Protein AF-0000000082904777 (afdb_homodimer)

Radius of gyration: 18.11 Å; Cα contacts (8 Å, |Δi|>4): 272; chains: 2; bounding box: 41×63×42 Å

Nearest PDB structures (foldseek):
  6r0m-assembly2_C  TM=8.820E-01  e=1.315E-05  Arabidopsis thaliana
  5y26-assembly1_A  TM=8.897E-01  e=3.079E-05  Schizosaccharomyces pombe 972h-
  6y37-assembly1_B  TM=8.589E-01  e=2.415E-05  Aspergillus nidulans FGSC A4
  7cvo-assembly1_G-2  TM=9.279E-01  e=5.320E-05  Arabidopsis thaliana
  6r0l-assembly1_A  TM=9.122E-01  e=6.783E-05  Oryza sativa

Foldseek 3Di:
DPPPLPLVCLVVVFDDLVVLVVVVCVVVPPPDDDDPVRSRVSRSVVSSVVSQLVVQQVVVCVVVPHPDGDPVSSLVSCVVVPPPVVSVVSVVVVVVVVVVVVVVVVVVVVD/DPPPLPLVCLVVVFDDLVVLVVVVCVVVPDPDDDDPVRSRVSRSVVSSVVSQLVVQQVVVCVVVPHPDGDPVSSLVSCVVVPPPVVSVVSVVVVVVVVVVVVVVVVVVVVD

InterPro domains:
  IPR003958 Transcription factor CBF/NF-Y/archaeal histone domain [PF00808] (14-78)
  IPR009072 Histone-fold [G3DSA:1.10.20.10] (6-111)
  IPR009072 Histone-fold [SSF47113] (11-107)
  IPR051377 DNA Polymerase Epsilon Subunit [PTHR46172] (9-109)

Structure (mmCIF, N/CA/C/O backbone):
data_AF-0000000082904777-model_v1
#
loop_
_entity.id
_entity.type
_entity.pdbx_description
1 polymer 'DNA polymerase epsilon subunit 3'
#
loop_
_atom_site.group_PDB
_atom_site.id
_atom_site.type_symbol
_atom_site.label_atom_id
_atom_site.label_alt_id
_atom_site.label_comp_id
_atom_site.label_asym_id
_atom_site.label_entity_id
_atom_site.label_seq_id
_atom_site.pdbx_PDB_ins_code
_atom_site.Cartn_x
_atom_site.Cartn_y
_atom_site.Cartn_z
_atom_site.occupancy
_atom_site.B_iso_or_equiv
_atom_site.auth_seq_id
_atom_site.auth_comp_id
_atom_site.auth_asym_id
_atom_site.auth_atom_id
_atom_site.pdbx_PDB_model_num
ATOM 1 N N . MET A 1 1 ? 21.094 -2.398 14.453 1 23.48 1 MET A N 1
ATOM 2 C CA . MET A 1 1 ? 20.016 -1.421 14.391 1 23.48 1 MET A CA 1
ATOM 3 C C . MET A 1 1 ? 18.672 -2.105 14.133 1 23.48 1 MET A C 1
ATOM 5 O O . MET A 1 1 ? 18.484 -2.732 13.086 1 23.48 1 MET A O 1
ATOM 9 N N . SER A 1 2 ? 18.078 -2.637 15.078 1 29.39 2 SER A N 1
ATOM 10 C CA . SER A 1 2 ? 17.062 -3.666 15.32 1 29.39 2 SER A CA 1
ATOM 11 C C . SER A 1 2 ? 15.727 -3.293 14.695 1 29.39 2 SER A C 1
ATOM 13 O O . SER A 1 2 ? 15.211 -2.199 14.93 1 29.39 2 SER A O 1
ATOM 15 N N . LEU A 1 3 ? 15.562 -3.346 13.492 1 35.22 3 LEU A N 1
ATOM 16 C CA . LEU A 1 3 ? 14.352 -2.924 12.789 1 35.22 3 LEU A CA 1
ATOM 17 C C . LEU A 1 3 ? 13.102 -3.33 13.57 1 35.22 3 LEU A C 1
ATOM 19 O O . LEU A 1 3 ? 12.797 -4.52 13.672 1 35.22 3 LEU A O 1
ATOM 23 N N . PRO A 1 4 ? 12.906 -2.756 14.719 1 34.12 4 PRO A N 1
ATOM 24 C CA . PRO A 1 4 ? 11.836 -3.111 15.648 1 34.12 4 PRO A CA 1
ATOM 25 C C . PRO A 1 4 ? 10.469 -3.197 14.969 1 34.12 4 PRO A C 1
ATOM 27 O O . PRO A 1 4 ? 9.438 -3.143 15.633 1 34.12 4 PRO A O 1
ATOM 30 N N . CYS A 1 5 ? 10.398 -2.705 13.805 1 38.16 5 CYS A N 1
ATOM 31 C CA . CYS A 1 5 ? 9.023 -2.688 13.312 1 38.16 5 CYS A CA 1
ATOM 32 C C . CYS A 1 5 ? 8.375 -4.059 13.461 1 38.16 5 CYS A C 1
ATOM 34 O O . CYS A 1 5 ? 8.82 -5.031 12.852 1 38.16 5 CYS A O 1
ATOM 36 N N . ASN A 1 6 ? 8.156 -4.438 14.672 1 34.75 6 ASN A N 1
ATOM 37 C CA . ASN A 1 6 ? 7.367 -5.621 14.984 1 34.75 6 ASN A CA 1
ATOM 38 C C . ASN A 1 6 ? 6.297 -5.879 13.922 1 34.75 6 ASN A C 1
ATOM 40 O O . ASN A 1 6 ? 5.289 -5.172 13.867 1 34.75 6 ASN A O 1
ATOM 44 N N . ILE A 1 7 ? 6.508 -6.062 12.781 1 40.38 7 ILE A N 1
ATOM 45 C CA . ILE A 1 7 ? 5.789 -6.566 11.609 1 40.38 7 ILE A CA 1
ATOM 46 C C . ILE A 1 7 ? 4.578 -7.379 12.062 1 40.38 7 ILE A C 1
ATOM 48 O O . ILE A 1 7 ? 3.766 -7.805 11.242 1 40.38 7 ILE A O 1
ATOM 52 N N . THR A 1 8 ? 4.73 -8.008 13.258 1 41.12 8 THR A N 1
ATOM 53 C CA . THR A 1 8 ? 3.652 -8.859 13.75 1 41.12 8 THR A CA 1
ATOM 54 C C . THR A 1 8 ? 2.305 -8.148 13.625 1 41.12 8 THR A C 1
ATOM 56 O O . THR A 1 8 ? 1.276 -8.797 13.414 1 41.12 8 THR A O 1
ATOM 59 N N . ASN A 1 9 ? 2.248 -6.824 13.914 1 46.16 9 ASN A N 1
ATOM 60 C CA . ASN A 1 9 ? 0.9 -6.293 14.086 1 46.16 9 ASN A CA 1
ATOM 61 C C . ASN A 1 9 ? 0.268 -5.934 12.742 1 46.16 9 ASN A C 1
ATOM 63 O O . ASN A 1 9 ? -0.588 -5.051 12.672 1 46.16 9 ASN A O 1
ATOM 67 N N . ALA A 1 10 ? 0.922 -6.16 11.68 1 50.62 10 ALA A N 1
ATOM 68 C CA . ALA A 1 10 ? 0.266 -5.977 10.383 1 50.62 10 ALA A CA 1
ATOM 69 C C . ALA A 1 10 ? -1.088 -6.68 10.352 1 50.62 10 ALA A C 1
ATOM 71 O O . ALA A 1 10 ? -1.916 -6.406 9.484 1 50.62 10 ALA A O 1
ATOM 72 N N . GLU A 1 11 ? -1.134 -7.738 11.219 1 53.88 11 GLU A N 1
ATOM 73 C CA . GLU A 1 11 ? -2.447 -8.375 11.266 1 53.88 11 GLU A CA 1
ATOM 74 C C . GLU A 1 11 ? -3.545 -7.355 11.555 1 53.88 11 GLU A C 1
ATOM 76 O O . GLU A 1 11 ? -4.68 -7.512 11.102 1 53.88 11 GLU A O 1
ATOM 81 N N . ASP A 1 12 ? -3.062 -6.344 12.289 1 58.28 12 ASP A N 1
ATOM 82 C CA . ASP A 1 12 ? -4.098 -5.41 12.727 1 58.28 12 ASP A CA 1
ATOM 83 C C . ASP A 1 12 ? -4.246 -4.258 11.734 1 58.28 12 ASP A C 1
ATOM 85 O O . ASP A 1 12 ? -5.16 -3.439 11.867 1 58.28 12 ASP A O 1
ATOM 89 N N . VAL A 1 13 ? -3.391 -4.461 10.742 1 63.31 13 VAL A N 1
ATOM 90 C CA . VAL A 1 13 ? -3.523 -3.328 9.828 1 63.31 13 VAL A CA 1
ATOM 91 C C . VAL A 1 13 ? -4.008 -3.814 8.469 1 63.31 13 VAL A C 1
ATOM 93 O O . VAL A 1 13 ? -3.244 -4.422 7.711 1 63.31 13 VAL A O 1
ATOM 96 N N . LYS A 1 14 ? -5.227 -3.842 8.461 1 70.81 14 LYS A N 1
ATOM 97 C CA . LYS A 1 14 ? -5.852 -4.273 7.211 1 70.81 14 LYS A CA 1
ATOM 98 C C . LYS A 1 14 ? -6.438 -3.09 6.449 1 70.81 14 LYS A C 1
ATOM 100 O O . LYS A 1 14 ? -7.074 -2.217 7.047 1 70.81 14 LYS A O 1
ATOM 105 N N . LEU A 1 15 ? -5.965 -3.072 5.168 1 80.69 15 LEU A N 1
ATOM 106 C CA . LEU A 1 15 ? -6.602 -2.09 4.297 1 80.69 15 LEU A CA 1
ATOM 107 C C . LEU A 1 15 ? -7.953 -2.598 3.801 1 80.69 15 LEU A C 1
ATOM 109 O O . LEU A 1 15 ? -8.125 -3.799 3.586 1 80.69 15 LEU A O 1
ATOM 113 N N . PRO A 1 16 ? -8.906 -1.563 3.77 1 83.88 16 PRO A N 1
ATOM 114 C CA . PRO A 1 16 ? -10.172 -1.994 3.16 1 83.88 16 PRO A CA 1
ATOM 115 C C . PRO A 1 16 ? -9.969 -2.664 1.802 1 83.88 16 PRO A C 1
ATOM 117 O O . PRO A 1 16 ? -9.094 -2.258 1.032 1 83.88 16 PRO A O 1
ATOM 120 N N . MET A 1 17 ? -10.719 -3.652 1.518 1 88.44 17 MET A N 1
ATOM 121 C CA . MET A 1 17 ? -10.516 -4.488 0.337 1 88.44 17 MET A CA 1
ATOM 122 C C . MET A 1 17 ? -11 -3.773 -0.922 1 88.44 17 MET A C 1
ATOM 124 O O . MET A 1 17 ? -10.469 -4 -2.01 1 88.44 17 MET A O 1
ATOM 128 N N . ALA A 1 18 ? -12.086 -2.971 -0.744 1 87.44 18 ALA A N 1
ATOM 129 C CA . ALA A 1 18 ? -12.672 -2.309 -1.906 1 87.44 18 ALA A CA 1
ATOM 130 C C . ALA A 1 18 ? -11.633 -1.451 -2.629 1 87.44 18 ALA A C 1
ATOM 132 O O . ALA A 1 18 ? -11.445 -1.583 -3.84 1 87.44 18 ALA A O 1
ATOM 133 N N . PRO A 1 19 ? -10.898 -0.572 -1.967 1 87 19 PRO A N 1
ATOM 134 C CA . PRO A 1 19 ? -9.867 0.218 -2.639 1 87 19 PRO A CA 1
ATOM 135 C C . PRO A 1 19 ? -8.719 -0.641 -3.168 1 87 19 PRO A C 1
ATOM 137 O O . PRO A 1 19 ? -8.172 -0.351 -4.234 1 87 19 PRO A O 1
ATOM 140 N N . VAL A 1 20 ? -8.422 -1.642 -2.451 1 89.31 20 VAL A N 1
ATOM 141 C CA . VAL A 1 20 ? -7.379 -2.566 -2.877 1 89.31 20 VAL A CA 1
ATOM 142 C C . VAL A 1 20 ? -7.773 -3.225 -4.195 1 89.31 20 VAL A C 1
ATOM 144 O O . VAL A 1 20 ? -6.969 -3.305 -5.125 1 89.31 20 VAL A O 1
ATOM 147 N N . LEU A 1 21 ? -9.008 -3.656 -4.266 1 88.62 21 LEU A N 1
ATOM 148 C CA . LEU A 1 21 ? -9.523 -4.305 -5.469 1 88.62 21 LEU A CA 1
ATOM 149 C C . LEU A 1 21 ? -9.508 -3.344 -6.652 1 88.62 21 LEU A C 1
ATOM 151 O O . LEU A 1 21 ? -9.188 -3.742 -7.777 1 88.62 21 LEU A O 1
ATOM 155 N N . LYS A 1 22 ? -9.875 -2.148 -6.41 1 88.19 22 LYS A N 1
ATOM 156 C CA . LYS A 1 22 ? -9.859 -1.138 -7.461 1 88.19 22 LYS A CA 1
ATOM 157 C C . LYS A 1 22 ? -8.453 -0.965 -8.031 1 88.19 22 LYS A C 1
ATOM 159 O O . LYS A 1 22 ? -8.281 -0.872 -9.25 1 88.19 22 LYS A O 1
ATOM 164 N N . ILE A 1 23 ? -7.535 -0.938 -7.203 1 87.81 23 ILE A N 1
ATOM 165 C CA . ILE A 1 23 ? -6.145 -0.781 -7.621 1 87.81 23 ILE A CA 1
ATOM 166 C C . ILE A 1 23 ? -5.703 -2.01 -8.414 1 87.81 23 ILE A C 1
ATOM 168 O O . ILE A 1 23 ? -5.035 -1.886 -9.445 1 87.81 23 ILE A O 1
ATOM 172 N N . ILE A 1 24 ? -6.039 -3.162 -7.93 1 89.56 24 ILE A N 1
ATOM 173 C CA . ILE A 1 24 ? -5.676 -4.414 -8.586 1 89.56 24 ILE A CA 1
ATOM 174 C C . ILE A 1 24 ? -6.258 -4.449 -9.992 1 89.56 24 ILE A C 1
ATOM 176 O O . ILE A 1 24 ? -5.559 -4.777 -10.953 1 89.56 24 ILE A O 1
ATOM 180 N N . LYS A 1 25 ? -7.508 -4.133 -10.078 1 88.94 25 LYS A N 1
ATOM 181 C CA . LYS A 1 25 ? -8.18 -4.164 -11.367 1 88.94 25 LYS A CA 1
ATOM 182 C C . LYS A 1 25 ? -7.574 -3.15 -12.336 1 88.94 25 LYS A C 1
ATOM 184 O O . LYS A 1 25 ? -7.469 -3.412 -13.531 1 88.94 25 LYS A O 1
ATOM 189 N N . LYS A 1 26 ? -7.246 -2.086 -11.781 1 87.12 26 LYS A N 1
ATOM 190 C CA . LYS A 1 26 ? -6.609 -1.062 -12.602 1 87.12 26 LYS A CA 1
ATOM 191 C C . LYS A 1 26 ? -5.242 -1.523 -13.094 1 87.12 26 LYS A C 1
ATOM 193 O O . LYS A 1 26 ? -4.863 -1.262 -14.234 1 87.12 26 LYS A O 1
ATOM 198 N N . ALA A 1 27 ? -4.496 -2.148 -12.266 1 85.06 27 ALA A N 1
ATOM 199 C CA . ALA A 1 27 ? -3.148 -2.605 -12.586 1 85.06 27 ALA A CA 1
ATOM 200 C C . ALA A 1 27 ? -3.186 -3.824 -13.508 1 85.06 27 ALA A C 1
ATOM 202 O O . ALA A 1 27 ? -2.387 -3.93 -14.438 1 85.06 27 ALA A O 1
ATOM 203 N N . ALA A 1 28 ? -3.934 -4.766 -13.211 1 86 28 ALA A N 1
ATOM 204 C CA . ALA A 1 28 ? -3.955 -6.043 -13.922 1 86 28 ALA A CA 1
ATOM 205 C C . ALA A 1 28 ? -4.879 -5.98 -15.133 1 86 28 ALA A C 1
ATOM 207 O O . ALA A 1 28 ? -4.699 -6.73 -16.094 1 86 28 ALA A O 1
ATOM 208 N N . GLY A 1 29 ? -5.73 -5.094 -15.078 1 80.75 29 GLY A N 1
ATOM 209 C CA . GLY A 1 29 ? -6.762 -5.086 -16.109 1 80.75 29 GLY A CA 1
ATOM 210 C C . GLY A 1 29 ? -7.953 -5.961 -15.766 1 80.75 29 GLY A C 1
ATOM 211 O O . GLY A 1 29 ? -7.922 -6.707 -14.781 1 80.75 29 GLY A O 1
ATOM 212 N N . GLU A 1 30 ? -8.992 -5.918 -16.625 1 76.94 30 GLU A N 1
ATOM 213 C CA . GLU A 1 30 ? -10.266 -6.578 -16.344 1 76.94 30 GLU A CA 1
ATOM 214 C C . GLU A 1 30 ? -10.266 -8.016 -16.875 1 76.94 30 GLU A C 1
ATOM 216 O O . GLU A 1 30 ? -11.148 -8.805 -16.531 1 76.94 30 GLU A O 1
ATOM 221 N N . SER A 1 31 ? -9.242 -8.359 -17.422 1 81.88 31 SER A N 1
ATOM 222 C CA . SER A 1 31 ? -9.258 -9.648 -18.094 1 81.88 31 SER A CA 1
ATOM 223 C C . SER A 1 31 ? -8.688 -10.742 -17.203 1 81.88 31 SER A C 1
ATOM 225 O O . SER A 1 31 ? -8.773 -11.93 -17.531 1 81.88 31 SER A O 1
ATOM 227 N N . HIS A 1 32 ? -8.172 -10.367 -16.062 1 84.75 32 HIS A N 1
ATOM 228 C CA . HIS A 1 32 ? -7.516 -11.367 -15.227 1 84.75 32 HIS A CA 1
ATOM 229 C C . HIS A 1 32 ? -8.391 -11.758 -14.047 1 84.75 32 HIS A C 1
ATOM 231 O O . HIS A 1 32 ? -9.219 -10.961 -13.586 1 84.75 32 HIS A O 1
ATOM 237 N N . THR A 1 33 ? -8.234 -13.055 -13.773 1 89.12 33 THR A N 1
ATOM 238 C CA . THR A 1 33 ? -8.906 -13.555 -12.578 1 89.12 33 THR A CA 1
ATOM 239 C C . THR A 1 33 ? -7.949 -13.594 -11.391 1 89.12 33 THR A C 1
ATOM 241 O O . THR A 1 33 ? -6.777 -13.93 -11.547 1 89.12 33 THR A O 1
ATOM 244 N N . PHE A 1 34 ? -8.469 -13.18 -10.25 1 90.75 34 PHE A N 1
ATOM 245 C CA . PHE A 1 34 ? -7.668 -13.156 -9.031 1 90.75 34 PHE A CA 1
ATOM 246 C C . PHE A 1 34 ? -8.312 -14.008 -7.941 1 90.75 34 PHE A C 1
ATOM 248 O O . PHE A 1 34 ? -9.523 -13.953 -7.734 1 90.75 34 PHE A O 1
ATOM 255 N N . SER A 1 35 ? -7.469 -14.727 -7.352 1 90.62 35 SER A N 1
ATOM 256 C CA . SER A 1 35 ? -7.98 -15.484 -6.211 1 90.62 35 SER A CA 1
ATOM 257 C C . SER A 1 35 ? -8.266 -14.578 -5.023 1 90.62 35 SER A C 1
ATOM 259 O O . SER A 1 35 ? -7.715 -13.477 -4.934 1 90.62 35 SER A O 1
ATOM 261 N N . ASN A 1 36 ? -9.164 -14.992 -4.152 1 89.12 36 ASN A N 1
ATOM 262 C CA . ASN A 1 36 ? -9.445 -14.234 -2.932 1 89.12 36 ASN A CA 1
ATOM 263 C C . ASN A 1 36 ? -8.195 -14.07 -2.074 1 89.12 36 ASN A C 1
ATOM 265 O O . ASN A 1 36 ? -7.988 -13.008 -1.479 1 89.12 36 ASN A O 1
ATOM 269 N N . GLU A 1 37 ? -7.387 -15.008 -2.07 1 89.88 37 GLU A N 1
ATOM 270 C CA . GLU A 1 37 ? -6.16 -14.961 -1.279 1 89.88 37 GLU A CA 1
ATOM 271 C C . GLU A 1 37 ? -5.172 -13.953 -1.847 1 89.88 37 GLU A C 1
ATOM 273 O O . GLU A 1 37 ? -4.418 -13.328 -1.099 1 89.88 37 GLU A O 1
ATOM 278 N N . PHE A 1 38 ? -5.203 -13.805 -3.121 1 92.31 38 PHE A N 1
ATOM 279 C CA . PHE A 1 38 ? -4.344 -12.82 -3.762 1 92.31 38 PHE A CA 1
ATOM 280 C C . PHE A 1 38 ? -4.695 -11.414 -3.295 1 92.31 38 PHE A C 1
ATOM 282 O O . PHE A 1 38 ? -3.811 -10.617 -2.975 1 92.31 38 PHE A O 1
ATOM 289 N N . LYS A 1 39 ? -5.914 -11.203 -3.232 1 90.62 39 LYS A N 1
ATOM 290 C CA . LYS A 1 39 ? -6.383 -9.891 -2.803 1 90.62 39 LYS A CA 1
ATOM 291 C C . LYS A 1 39 ? -5.934 -9.586 -1.376 1 90.62 39 LYS A C 1
ATOM 293 O O . LYS A 1 39 ? -5.484 -8.477 -1.085 1 90.62 39 LYS A O 1
ATOM 298 N N . VAL A 1 40 ? -6.02 -10.57 -0.591 1 88.44 40 VAL A N 1
ATOM 299 C CA . VAL A 1 40 ? -5.613 -10.438 0.804 1 88.44 40 VAL A CA 1
ATOM 300 C C . VAL A 1 40 ? -4.105 -10.203 0.883 1 88.44 40 VAL A C 1
ATOM 302 O O . VAL A 1 40 ? -3.639 -9.367 1.659 1 88.44 40 VAL A O 1
ATOM 305 N N . ALA A 1 41 ? -3.373 -10.93 0.124 1 89.69 41 ALA A N 1
ATOM 306 C CA . ALA A 1 41 ? -1.92 -10.789 0.092 1 89.69 41 ALA A CA 1
ATOM 307 C C . ALA A 1 41 ? -1.515 -9.375 -0.336 1 89.69 41 ALA A C 1
ATOM 309 O O . ALA A 1 41 ? -0.573 -8.805 0.215 1 89.69 41 ALA A O 1
ATOM 310 N N . CYS A 1 42 ? -2.191 -8.875 -1.32 1 91 42 CYS A N 1
ATOM 311 C CA . CYS A 1 42 ? -1.924 -7.52 -1.786 1 91 42 CYS A CA 1
ATOM 312 C C . CYS A 1 42 ? -2.162 -6.504 -0.674 1 91 42 CYS A C 1
ATOM 314 O O . CYS A 1 42 ? -1.349 -5.602 -0.467 1 91 42 CYS A O 1
ATOM 316 N N . SER A 1 43 ? -3.281 -6.641 -0.006 1 89.06 43 SER A N 1
ATOM 317 C CA . SER A 1 43 ? -3.615 -5.738 1.092 1 89.06 43 SER A CA 1
ATOM 318 C C . SER A 1 43 ? -2.553 -5.781 2.186 1 89.06 43 SER A C 1
ATOM 320 O O . SER A 1 43 ? -2.139 -4.738 2.695 1 89.06 43 SER A O 1
ATOM 322 N N . ARG A 1 44 ? -2.111 -6.902 2.512 1 86.19 44 ARG A N 1
ATOM 323 C CA . ARG A 1 44 ? -1.087 -7.074 3.537 1 86.19 44 ARG A CA 1
ATOM 324 C C . ARG A 1 44 ? 0.254 -6.516 3.072 1 86.19 44 ARG A C 1
ATOM 326 O O . ARG A 1 44 ? 0.982 -5.902 3.855 1 86.19 44 ARG A O 1
ATOM 333 N N . ALA A 1 45 ? 0.577 -6.797 1.846 1 87.81 45 ALA A N 1
ATOM 334 C CA . ALA A 1 45 ? 1.81 -6.262 1.273 1 87.81 45 ALA A CA 1
ATOM 335 C C . ALA A 1 45 ? 1.831 -4.738 1.349 1 87.81 45 ALA A C 1
ATOM 337 O O . ALA A 1 45 ? 2.848 -4.141 1.713 1 87.81 45 ALA A O 1
ATOM 338 N N . ALA A 1 46 ? 0.756 -4.141 0.979 1 88.56 46 ALA A N 1
ATOM 339 C CA . ALA A 1 46 ? 0.647 -2.686 1.046 1 88.56 46 ALA A CA 1
ATOM 340 C C . ALA A 1 46 ? 0.853 -2.186 2.473 1 88.56 46 ALA A C 1
ATOM 342 O O . ALA A 1 46 ? 1.533 -1.183 2.693 1 88.56 46 ALA A O 1
ATOM 343 N N . SER A 1 47 ? 0.277 -2.869 3.398 1 86.94 47 SER A N 1
ATOM 344 C CA . SER A 1 47 ? 0.395 -2.486 4.801 1 86.94 47 SER A CA 1
ATOM 345 C C . SER A 1 47 ? 1.842 -2.57 5.277 1 86.94 47 SER A C 1
ATOM 347 O O . SER A 1 47 ? 2.332 -1.662 5.949 1 86.94 47 SER A O 1
ATOM 349 N N . VAL A 1 48 ? 2.471 -3.596 4.945 1 85.69 48 VAL A N 1
ATOM 350 C CA . VAL A 1 48 ? 3.855 -3.799 5.355 1 85.69 48 VAL A CA 1
ATOM 351 C C . VAL A 1 48 ? 4.746 -2.736 4.715 1 85.69 48 VAL A C 1
ATOM 353 O O . VAL A 1 48 ? 5.633 -2.186 5.371 1 85.69 48 VAL A O 1
ATOM 356 N N . PHE A 1 49 ? 4.504 -2.496 3.479 1 86.12 49 PHE A N 1
ATOM 357 C CA . PHE A 1 49 ? 5.25 -1.47 2.762 1 86.12 49 PHE A CA 1
ATOM 358 C C . PHE A 1 49 ? 5.105 -0.117 3.449 1 86.12 49 PHE A C 1
ATOM 360 O O . PHE A 1 49 ? 6.09 0.604 3.625 1 86.12 49 PHE A O 1
ATOM 367 N N . MET A 1 50 ? 3.926 0.189 3.756 1 89.19 50 MET A N 1
ATOM 368 C CA . MET A 1 50 ? 3.656 1.474 4.398 1 89.19 50 MET A CA 1
ATOM 369 C C . MET A 1 50 ? 4.328 1.552 5.766 1 89.19 50 MET A C 1
ATOM 371 O O . MET A 1 50 ? 4.855 2.6 6.145 1 89.19 50 MET A O 1
ATOM 375 N N . LEU A 1 51 ? 4.238 0.541 6.484 1 86.5 51 LEU A N 1
ATOM 376 C CA . LEU A 1 51 ? 4.883 0.51 7.793 1 86.5 51 LEU A CA 1
ATOM 377 C C . LEU A 1 51 ? 6.379 0.788 7.664 1 86.5 51 LEU A C 1
ATOM 379 O O . LEU A 1 51 ? 6.934 1.585 8.422 1 86.5 51 LEU A O 1
ATOM 383 N N . GLN A 1 52 ? 6.977 0.171 6.727 1 86.06 52 GLN A N 1
ATOM 384 C CA . GLN A 1 52 ? 8.406 0.34 6.52 1 86.06 52 GLN A CA 1
ATOM 385 C C . GLN A 1 52 ? 8.734 1.756 6.055 1 86.06 52 GLN A C 1
ATOM 387 O O . GLN A 1 52 ? 9.688 2.371 6.539 1 86.06 52 GLN A O 1
ATOM 392 N N . THR A 1 53 ? 8 2.199 5.113 1 87.81 53 THR A N 1
ATOM 393 C CA . THR A 1 53 ? 8.219 3.533 4.566 1 87.81 53 THR A CA 1
ATOM 394 C C . THR A 1 53 ? 8.055 4.598 5.648 1 87.81 53 THR A C 1
ATOM 396 O O . THR A 1 53 ? 8.859 5.531 5.738 1 87.81 53 THR A O 1
ATOM 399 N N . VAL A 1 54 ? 7.027 4.477 6.434 1 91.75 54 VAL A N 1
ATOM 400 C CA . VAL A 1 54 ? 6.762 5.449 7.488 1 91.75 54 VAL A CA 1
ATOM 401 C C . VAL A 1 54 ? 7.871 5.395 8.539 1 91.75 54 VAL A C 1
ATOM 403 O O . VAL A 1 54 ? 8.312 6.434 9.039 1 91.75 54 VAL A O 1
ATOM 406 N N . ASP A 1 55 ? 8.266 4.238 8.82 1 87.38 55 ASP A N 1
ATOM 407 C CA . ASP A 1 55 ? 9.352 4.078 9.781 1 87.38 55 ASP A CA 1
ATOM 408 C C . ASP A 1 55 ? 10.609 4.812 9.32 1 87.38 55 ASP A C 1
ATOM 410 O O . ASP A 1 55 ? 11.242 5.52 10.102 1 87.38 55 ASP A O 1
ATOM 414 N N . ILE A 1 56 ? 10.992 4.688 8.102 1 89.25 56 ILE A N 1
ATOM 415 C CA . ILE A 1 56 ? 12.164 5.348 7.531 1 89.25 56 ILE A CA 1
ATOM 416 C C . ILE A 1 56 ? 11.945 6.855 7.504 1 89.25 56 ILE A C 1
ATOM 418 O O . ILE A 1 56 ? 12.867 7.629 7.801 1 89.25 56 ILE A O 1
ATOM 422 N N . ALA A 1 57 ? 10.727 7.25 7.172 1 92.5 57 ALA A N 1
ATOM 423 C CA . ALA A 1 57 ? 10.398 8.672 7.129 1 92.5 57 ALA A CA 1
ATOM 424 C C . ALA A 1 57 ? 10.539 9.312 8.508 1 92.5 57 ALA A C 1
ATOM 426 O O . ALA A 1 57 ? 11.062 10.422 8.633 1 92.5 57 ALA A O 1
ATOM 427 N N . VAL A 1 58 ? 10.086 8.609 9.477 1 91.56 58 VAL A N 1
ATOM 428 C CA . VAL A 1 58 ? 10.18 9.094 10.852 1 91.56 58 VAL A CA 1
ATOM 429 C C . VAL A 1 58 ? 11.641 9.258 11.242 1 91.56 58 VAL A C 1
ATOM 431 O O . VAL A 1 58 ? 12.031 10.273 11.82 1 91.56 58 VAL A O 1
ATOM 434 N N . GLU A 1 59 ? 12.414 8.289 10.961 1 91.56 59 GLU A N 1
ATOM 435 C CA . GLU A 1 59 ? 13.836 8.336 11.273 1 91.56 59 GLU A CA 1
ATOM 436 C C . GLU A 1 59 ? 14.516 9.492 10.547 1 91.56 59 GLU A C 1
ATOM 438 O O . GLU A 1 59 ? 15.391 10.164 11.109 1 91.56 59 GLU A O 1
ATOM 443 N N . ARG A 1 60 ? 14.156 9.664 9.344 1 91.25 60 ARG A N 1
ATOM 444 C CA . ARG A 1 60 ? 14.711 10.766 8.562 1 91.25 60 ARG A CA 1
ATOM 445 C C . ARG A 1 60 ? 14.375 12.109 9.195 1 91.25 60 ARG A C 1
ATOM 447 O O . ARG A 1 60 ? 15.227 13 9.273 1 91.25 60 ARG A O 1
ATOM 454 N N . SER A 1 61 ? 13.133 12.25 9.594 1 92.56 61 SER A N 1
ATOM 455 C CA . SER A 1 61 ? 12.711 13.492 10.242 1 92.56 61 SER A CA 1
ATOM 456 C C . SER A 1 61 ? 13.484 13.727 11.539 1 92.56 61 SER A C 1
ATOM 458 O O . SER A 1 61 ? 13.898 14.852 11.82 1 92.56 61 SER A O 1
ATOM 460 N N . LYS A 1 62 ? 13.727 12.742 12.273 1 91.44 62 LYS A N 1
ATOM 461 C CA . LYS A 1 62 ? 14.477 12.82 13.523 1 91.44 62 LYS A CA 1
ATOM 462 C C . LYS A 1 62 ? 15.93 13.219 13.281 1 91.44 62 LYS A C 1
ATOM 464 O O . LYS A 1 62 ? 16.484 14.023 14.016 1 91.44 62 LYS A O 1
ATOM 469 N N . LYS A 1 63 ? 16.453 12.609 12.344 1 93.31 63 LYS A N 1
ATOM 470 C CA . LYS A 1 63 ? 17.828 12.914 12 1 93.31 63 LYS A CA 1
ATOM 471 C C . LYS A 1 63 ? 18 14.383 11.625 1 93.31 63 LYS A C 1
ATOM 473 O O . LYS A 1 63 ? 19.047 14.977 11.898 1 93.31 63 LYS A O 1
ATOM 478 N N . GLU A 1 64 ? 16.984 14.898 11.047 1 93.06 64 GLU A N 1
ATOM 479 C CA . GLU A 1 64 ? 17.031 16.297 10.641 1 93.06 64 GLU A CA 1
ATOM 480 C C . GLU A 1 64 ? 16.578 17.219 11.773 1 93.06 64 GLU A C 1
ATOM 482 O O . GLU A 1 64 ? 16.562 18.438 11.617 1 93.06 64 GLU A O 1
ATOM 487 N N . GLY A 1 65 ? 16.125 16.719 12.844 1 92.12 65 GLY A N 1
ATOM 488 C CA . GLY A 1 65 ? 15.734 17.484 14.023 1 92.12 65 GLY A CA 1
ATOM 489 C C . GLY A 1 65 ? 14.336 18.062 13.922 1 92.12 65 GLY A C 1
ATOM 490 O O . GLY A 1 65 ? 14.047 19.094 14.547 1 92.12 65 GLY A O 1
ATOM 491 N N . ARG A 1 66 ? 13.555 17.469 13.148 1 91.81 66 ARG A N 1
ATOM 492 C CA . ARG A 1 66 ? 12.195 17.969 12.992 1 91.81 66 ARG A CA 1
ATOM 493 C C . ARG A 1 66 ? 11.203 17.156 13.812 1 91.81 66 ARG A C 1
ATOM 495 O O . ARG A 1 66 ? 11.32 15.93 13.898 1 91.81 66 ARG A O 1
ATOM 502 N N . ALA A 1 67 ? 10.242 17.859 14.266 1 88.06 67 ALA A N 1
ATOM 503 C CA . ALA A 1 67 ? 9.18 17.188 15.023 1 88.06 67 ALA A CA 1
ATOM 504 C C . ALA A 1 67 ? 8.07 16.703 14.094 1 88.06 67 ALA A C 1
ATOM 506 O O . ALA A 1 67 ? 7.41 15.695 14.375 1 88.06 67 ALA A O 1
ATOM 507 N N . THR A 1 68 ? 7.91 17.406 13 1 92.75 68 THR A N 1
ATOM 508 C CA . THR A 1 68 ? 6.84 17.109 12.055 1 92.75 68 THR A CA 1
ATOM 509 C C . THR A 1 68 ? 7.379 16.359 10.844 1 92.75 68 THR A C 1
ATOM 511 O O . THR A 1 68 ? 8.422 16.719 10.289 1 92.75 68 THR A O 1
ATOM 514 N N . ILE A 1 69 ? 6.711 15.352 10.539 1 93.62 69 ILE A N 1
ATOM 515 C CA . ILE A 1 69 ? 7.086 14.555 9.375 1 93.62 69 ILE A CA 1
ATOM 516 C C . ILE A 1 69 ? 6.418 15.117 8.125 1 93.62 69 ILE A C 1
ATOM 518 O O . ILE A 1 69 ? 5.211 15.359 8.109 1 93.62 69 ILE A O 1
ATOM 522 N N . ASN A 1 70 ? 7.27 15.289 7.125 1 92.19 70 ASN A N 1
ATOM 523 C CA . ASN A 1 70 ? 6.781 15.93 5.902 1 92.19 70 ASN A CA 1
ATOM 524 C C . ASN A 1 70 ? 6.781 14.953 4.727 1 92.19 70 ASN A C 1
ATOM 526 O O . ASN A 1 70 ? 7.359 13.867 4.812 1 92.19 70 ASN A O 1
ATOM 530 N N . PRO A 1 71 ? 6.098 15.305 3.625 1 91.94 71 PRO A N 1
ATOM 531 C CA . PRO A 1 71 ? 6.008 14.438 2.451 1 91.94 71 PRO A CA 1
ATOM 532 C C . PRO A 1 71 ? 7.375 14.102 1.861 1 91.94 71 PRO A C 1
ATOM 534 O O . PRO A 1 71 ? 7.57 13.008 1.322 1 91.94 71 PRO A O 1
ATOM 537 N N . ASN A 1 72 ? 8.234 15.023 2.025 1 90.31 72 ASN A N 1
ATOM 538 C CA . ASN A 1 72 ? 9.562 14.781 1.476 1 90.31 72 ASN A CA 1
ATOM 539 C C . ASN A 1 72 ? 10.266 13.641 2.193 1 90.31 72 ASN A C 1
ATOM 541 O O . ASN A 1 72 ? 11.133 12.977 1.614 1 90.31 72 ASN A O 1
ATOM 545 N N . ASP A 1 73 ? 9.922 13.43 3.379 1 92.69 73 ASP A N 1
ATOM 546 C CA . ASP A 1 73 ? 10.508 12.32 4.129 1 92.69 73 ASP A CA 1
ATOM 547 C C . ASP A 1 73 ? 10.102 10.977 3.537 1 92.69 73 ASP A C 1
ATOM 549 O O . ASP A 1 73 ? 10.898 10.031 3.525 1 92.69 73 ASP A O 1
ATOM 553 N N . VAL A 1 74 ? 8.891 10.883 3.061 1 89.38 74 VAL A N 1
ATOM 554 C CA . VAL A 1 74 ? 8.406 9.648 2.443 1 89.38 74 VAL A CA 1
ATOM 555 C C . VAL A 1 74 ? 9.07 9.461 1.082 1 89.38 74 VAL A C 1
ATOM 557 O O . VAL A 1 74 ? 9.453 8.344 0.722 1 89.38 74 VAL A O 1
ATOM 560 N N . ILE A 1 75 ? 9.234 10.539 0.392 1 88.31 75 ILE A N 1
ATOM 561 C CA . ILE A 1 75 ? 9.891 10.477 -0.909 1 88.31 75 ILE A CA 1
ATOM 562 C C . ILE A 1 75 ? 11.344 10.023 -0.732 1 88.31 75 ILE A C 1
ATOM 564 O O . ILE A 1 75 ? 11.82 9.164 -1.469 1 88.31 75 ILE A O 1
ATOM 568 N N . GLY A 1 76 ? 11.938 10.578 0.236 1 88.12 76 GLY A N 1
ATOM 569 C CA . GLY A 1 76 ? 13.312 10.203 0.541 1 88.12 76 GLY A CA 1
ATOM 570 C C . GLY A 1 76 ? 13.445 8.766 1.012 1 88.12 76 GLY A C 1
ATOM 571 O O . GLY A 1 76 ? 14.5 8.148 0.842 1 88.12 76 GLY A O 1
ATOM 572 N N . ALA A 1 77 ? 12.414 8.297 1.587 1 85.88 77 ALA A N 1
ATOM 573 C CA . ALA A 1 77 ? 12.422 6.93 2.096 1 85.88 77 ALA A CA 1
ATOM 574 C C . ALA A 1 77 ? 12.414 5.918 0.952 1 85.88 77 ALA A C 1
ATOM 576 O O . ALA A 1 77 ? 12.75 4.746 1.148 1 85.88 77 ALA A O 1
ATOM 577 N N . MET A 1 78 ? 11.992 6.32 -0.274 1 82.06 78 MET A N 1
ATOM 578 C CA . MET A 1 78 ? 11.93 5.426 -1.429 1 82.06 78 MET A CA 1
ATOM 579 C C . MET A 1 78 ? 13.328 5.164 -1.98 1 82.06 78 MET A C 1
ATOM 581 O O . MET A 1 78 ? 13.539 4.18 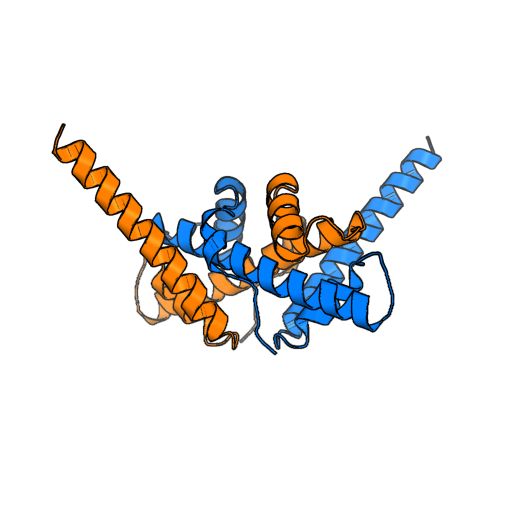-2.695 1 82.06 78 MET A O 1
ATOM 585 N N . GLU A 1 79 ? 14.281 6.012 -1.688 1 78.06 79 GLU A N 1
ATOM 586 C CA . GLU A 1 79 ? 15.641 5.879 -2.207 1 78.06 79 GLU A CA 1
ATOM 587 C C . GLU A 1 79 ? 16.312 4.617 -1.676 1 78.06 79 GLU A C 1
ATOM 589 O O . GLU A 1 79 ? 16.812 3.797 -2.451 1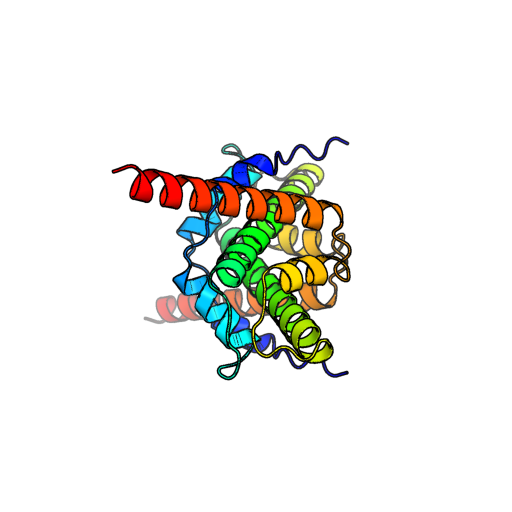 78.06 79 GLU A O 1
ATOM 594 N N . PRO A 1 80 ? 16.344 4.461 -0.38 1 72.75 80 PRO A N 1
ATOM 595 C CA . PRO A 1 80 ? 16.953 3.227 0.116 1 72.75 80 PRO A CA 1
ATOM 596 C C . PRO A 1 80 ? 16.219 1.973 -0.336 1 72.75 80 PRO A C 1
ATOM 598 O O . PRO A 1 80 ? 16.781 0.88 -0.348 1 72.75 80 PRO A O 1
ATOM 601 N N . LEU A 1 81 ? 15.039 2.166 -0.767 1 69.5 81 LEU A N 1
ATOM 602 C CA . LEU A 1 81 ? 14.25 1.022 -1.205 1 69.5 81 LEU A CA 1
ATOM 603 C C . LEU A 1 81 ? 14.516 0.703 -2.672 1 69.5 81 LEU A C 1
ATOM 605 O O . LEU A 1 81 ? 14.094 -0.342 -3.172 1 69.5 81 LEU A O 1
ATOM 609 N N . GLY A 1 82 ? 15.336 1.479 -3.295 1 67.38 82 GLY A N 1
ATOM 610 C CA . GLY A 1 82 ? 15.805 1.189 -4.641 1 67.38 82 GLY A CA 1
ATOM 611 C C . GLY A 1 82 ? 14.75 1.422 -5.707 1 67.38 82 GLY A C 1
ATOM 612 O O . GLY A 1 82 ? 14.766 0.769 -6.75 1 67.38 82 GLY A O 1
ATOM 613 N N . HIS A 1 83 ? 13.836 2.146 -5.438 1 69.5 83 HIS A N 1
ATOM 614 C CA . HIS A 1 83 ? 12.766 2.377 -6.398 1 69.5 83 HIS A CA 1
ATOM 615 C C . HIS A 1 83 ? 12.836 3.791 -6.965 1 69.5 83 HIS A C 1
ATOM 617 O O . HIS A 1 83 ? 11.961 4.617 -6.691 1 69.5 83 HIS A O 1
ATOM 623 N N . GLU A 1 84 ? 13.805 3.949 -7.824 1 69.81 84 GLU A N 1
ATOM 624 C CA . GLU A 1 84 ? 13.945 5.285 -8.398 1 69.81 84 GLU A CA 1
ATOM 625 C C . GLU A 1 84 ? 12.695 5.68 -9.18 1 69.81 84 GLU A C 1
ATOM 627 O O . GLU A 1 84 ? 12.219 6.809 -9.07 1 69.81 84 GLU A O 1
ATOM 632 N N . ASP A 1 85 ? 12.266 4.746 -9.977 1 73.44 85 ASP A N 1
ATOM 633 C CA . ASP A 1 85 ? 11.062 5.02 -10.758 1 73.44 85 ASP A CA 1
ATOM 634 C C . ASP A 1 85 ? 9.867 5.273 -9.844 1 73.44 85 ASP A C 1
ATOM 636 O O . ASP A 1 85 ? 9.008 6.105 -10.148 1 73.44 85 ASP A O 1
ATOM 640 N N . PHE A 1 86 ? 9.945 4.672 -8.734 1 74.94 86 PHE A N 1
ATOM 641 C CA . PHE A 1 86 ? 8.891 4.84 -7.738 1 74.94 86 PHE A CA 1
ATOM 642 C C . PHE A 1 86 ? 8.906 6.254 -7.176 1 74.94 86 PHE A C 1
ATOM 644 O O . PHE A 1 86 ? 7.848 6.871 -7.012 1 74.94 86 PHE A O 1
ATOM 651 N N . GLN A 1 87 ? 10.062 6.734 -7.027 1 82.12 87 GLN A N 1
ATOM 652 C CA . GLN A 1 87 ? 10.203 8.078 -6.477 1 82.12 87 GLN A CA 1
ATOM 653 C C . GLN A 1 87 ? 9.609 9.125 -7.414 1 82.12 87 GLN A C 1
ATOM 655 O O . GLN A 1 87 ? 8.906 10.031 -6.965 1 82.12 87 GLN A O 1
ATOM 660 N N . GLU A 1 88 ? 9.898 8.977 -8.625 1 83.62 88 GLU A N 1
ATOM 661 C CA . GLU A 1 88 ? 9.406 9.938 -9.609 1 83.62 88 GLU A CA 1
ATOM 662 C C . GLU A 1 88 ? 7.879 9.914 -9.688 1 83.62 88 GLU A C 1
ATOM 664 O O . GLU A 1 88 ? 7.242 10.969 -9.789 1 83.62 88 GLU A O 1
ATOM 669 N N . LYS A 1 89 ? 7.387 8.711 -9.688 1 81.06 89 LYS A N 1
ATOM 670 C CA . LYS A 1 89 ? 5.938 8.57 -9.727 1 81.06 89 LYS A CA 1
ATOM 671 C C . LYS A 1 89 ? 5.289 9.188 -8.492 1 81.06 89 LYS A C 1
ATOM 673 O O . LYS A 1 89 ? 4.242 9.836 -8.586 1 81.06 89 LYS A O 1
ATOM 678 N N . LEU A 1 90 ? 5.871 9.016 -7.414 1 83.12 90 LEU A N 1
ATOM 679 C CA . LEU A 1 90 ? 5.348 9.562 -6.164 1 83.12 90 LEU A CA 1
ATOM 680 C C . LEU A 1 90 ? 5.422 11.078 -6.16 1 83.12 90 LEU A C 1
ATOM 682 O O . LEU A 1 90 ? 4.496 11.75 -5.703 1 83.12 90 LEU A O 1
ATOM 686 N N . ARG A 1 91 ? 6.48 11.578 -6.676 1 84.44 91 ARG A N 1
ATOM 687 C CA . ARG A 1 91 ? 6.629 13.023 -6.762 1 84.44 91 ARG A CA 1
ATOM 688 C C . ARG A 1 91 ? 5.547 13.633 -7.645 1 84.44 91 ARG A C 1
ATOM 690 O O . ARG A 1 91 ? 4.973 14.672 -7.305 1 84.44 91 ARG A O 1
ATOM 697 N N . LYS A 1 92 ? 5.367 13.016 -8.672 1 84.19 92 LYS A N 1
ATOM 698 C CA . LYS A 1 92 ? 4.348 13.5 -9.594 1 84.19 92 LYS A CA 1
ATOM 699 C C . LYS A 1 92 ? 2.965 13.461 -8.953 1 84.19 92 LYS A C 1
ATOM 701 O O . LYS A 1 92 ? 2.17 14.391 -9.133 1 84.19 92 LYS A O 1
ATOM 706 N N . ALA A 1 93 ? 2.775 12.414 -8.258 1 78.88 93 ALA A N 1
ATOM 707 C CA . ALA A 1 93 ? 1.487 12.289 -7.578 1 78.88 93 ALA A CA 1
ATOM 708 C C . ALA A 1 93 ? 1.312 13.383 -6.527 1 78.88 93 ALA A C 1
ATOM 710 O O . ALA A 1 93 ? 0.227 13.953 -6.387 1 78.88 93 ALA A O 1
ATOM 711 N N . LEU A 1 94 ? 2.314 13.672 -5.852 1 80.69 94 LEU A N 1
ATOM 712 C CA . LEU A 1 94 ? 2.273 14.711 -4.824 1 80.69 94 LEU A CA 1
ATOM 713 C C . LEU A 1 94 ? 2.107 16.094 -5.449 1 80.69 94 LEU A C 1
ATOM 715 O O . LEU A 1 94 ? 1.382 16.938 -4.918 1 80.69 94 LEU A O 1
ATOM 719 N N . GLU A 1 95 ? 2.773 16.234 -6.496 1 84.12 95 GLU A N 1
ATOM 720 C CA . GLU A 1 95 ? 2.664 17.516 -7.188 1 84.12 95 GLU A CA 1
ATOM 721 C C . GLU A 1 95 ? 1.248 17.734 -7.707 1 84.12 95 GLU A C 1
ATOM 723 O O . GLU A 1 95 ? 0.739 18.859 -7.668 1 84.12 95 GLU A O 1
ATOM 728 N N . ALA A 1 96 ? 0.742 16.719 -8.234 1 80 96 ALA A N 1
ATOM 729 C CA . ALA A 1 96 ? -0.643 16.797 -8.688 1 80 96 ALA A CA 1
ATOM 730 C C . ALA A 1 96 ? -1.575 17.188 -7.547 1 80 96 ALA A C 1
ATOM 732 O O . ALA A 1 96 ? -2.504 17.969 -7.734 1 80 96 ALA A O 1
ATOM 733 N N . TYR A 1 97 ? -1.359 16.672 -6.457 1 78.19 97 TYR A N 1
ATOM 734 C CA . TYR A 1 97 ? -2.15 17 -5.277 1 78.19 97 TYR A CA 1
ATOM 735 C C . TYR A 1 97 ? -1.978 18.453 -4.887 1 78.19 97 TYR A C 1
ATOM 737 O O . TYR A 1 97 ? -2.953 19.141 -4.574 1 78.19 97 TYR A O 1
ATOM 745 N N . ARG A 1 98 ? -0.808 18.953 -4.914 1 82.69 98 ARG A N 1
ATOM 746 C CA . ARG A 1 98 ? -0.532 20.328 -4.539 1 82.69 98 ARG A CA 1
ATOM 747 C C . ARG A 1 98 ? -1.179 21.312 -5.516 1 82.69 98 ARG A C 1
ATOM 749 O O . ARG A 1 98 ? -1.698 22.344 -5.109 1 82.69 98 ARG A O 1
ATOM 756 N N . THR A 1 99 ? -1.133 20.891 -6.715 1 85.25 99 THR A N 1
ATOM 757 C CA . THR A 1 99 ? -1.726 21.734 -7.746 1 85.25 99 THR A CA 1
ATOM 758 C C . THR A 1 99 ? -3.24 21.812 -7.574 1 85.25 99 THR A C 1
ATOM 760 O O . THR A 1 99 ? -3.832 22.891 -7.715 1 85.25 99 THR A O 1
ATOM 763 N N . LYS A 1 100 ? -3.809 20.703 -7.309 1 81.69 100 LYS A N 1
ATOM 764 C CA . LYS A 1 100 ? -5.254 20.672 -7.086 1 81.69 100 LYS A CA 1
ATOM 765 C C . LYS A 1 100 ? -5.637 21.453 -5.836 1 81.69 100 LYS A C 1
ATOM 767 O O . LYS A 1 100 ? -6.648 22.172 -5.828 1 81.69 100 LYS A O 1
ATOM 772 N N . LYS A 1 101 ? -4.902 21.281 -4.816 1 80.19 101 LYS A N 1
ATOM 773 C CA . LYS A 1 101 ? -5.145 22.016 -3.578 1 80.19 101 LYS A CA 1
ATOM 774 C C . LYS A 1 101 ? -5.02 23.516 -3.797 1 80.19 101 LYS A C 1
ATOM 776 O O . LYS A 1 101 ? -5.824 24.297 -3.279 1 80.19 101 LYS A O 1
ATOM 781 N N . ALA A 1 102 ? -4.031 23.828 -4.508 1 84.25 102 ALA A N 1
ATOM 782 C CA . ALA A 1 102 ? -3.82 25.25 -4.805 1 84.25 102 ALA A CA 1
ATOM 783 C C . ALA A 1 102 ? -4.961 25.812 -5.648 1 84.25 102 ALA A C 1
ATOM 785 O O . ALA A 1 102 ? -5.395 26.938 -5.441 1 84.25 102 ALA A O 1
ATOM 786 N N . ALA A 1 103 ? -5.391 25.016 -6.566 1 83.5 103 ALA A N 1
ATOM 787 C CA . ALA A 1 103 ? -6.484 25.453 -7.43 1 83.5 103 ALA A CA 1
ATOM 788 C C . ALA A 1 103 ? -7.777 25.609 -6.637 1 83.5 103 ALA A C 1
ATOM 790 O O . ALA A 1 103 ? -8.547 26.547 -6.883 1 83.5 103 ALA A O 1
ATOM 791 N N . LYS A 1 104 ? -8.031 24.766 -5.75 1 79.69 104 LYS A N 1
ATOM 792 C CA . LYS A 1 104 ? -9.234 24.828 -4.926 1 79.69 104 LYS A CA 1
ATOM 793 C C . LYS A 1 104 ? -9.195 26.047 -4.004 1 79.69 104 LYS A C 1
ATOM 795 O O . LYS A 1 104 ? -10.219 26.688 -3.781 1 79.69 104 LYS A O 1
ATOM 800 N N . SER A 1 105 ? -8.031 26.281 -3.445 1 79.62 105 SER A N 1
ATOM 801 C CA . SER A 1 105 ? -7.875 27.438 -2.568 1 79.62 105 SER A CA 1
ATOM 802 C C . SER A 1 105 ? -8.023 28.75 -3.344 1 79.62 105 SER A C 1
ATOM 804 O O . SER A 1 105 ? -8.555 29.734 -2.818 1 79.62 105 SER A O 1
ATOM 806 N N . ALA A 1 106 ? -7.637 28.672 -4.504 1 76.56 106 ALA A N 1
ATOM 807 C CA . ALA A 1 106 ? -7.766 29.859 -5.34 1 76.56 106 ALA A CA 1
ATOM 808 C C . ALA A 1 106 ? -9.219 30.094 -5.734 1 76.56 106 ALA A C 1
ATOM 810 O O . ALA A 1 106 ? -9.68 31.234 -5.781 1 76.56 106 ALA A O 1
ATOM 811 N N . LYS A 1 107 ? -9.859 29.062 -6.102 1 75.75 107 LYS A N 1
ATOM 812 C CA . LYS A 1 107 ? -11.266 29.188 -6.484 1 75.75 107 LYS A CA 1
ATOM 813 C C . LYS A 1 107 ? -12.117 29.656 -5.305 1 75.75 107 LYS A C 1
ATOM 815 O O . LYS A 1 107 ? -13.094 30.391 -5.488 1 75.75 107 LYS A O 1
ATOM 820 N N . LYS A 1 108 ? -11.758 29.203 -4.199 1 68.62 108 LYS A N 1
ATOM 821 C CA . LYS A 1 108 ? -12.484 29.641 -3.014 1 68.62 108 LYS A CA 1
ATOM 822 C C . LYS A 1 108 ? -12.203 31.109 -2.707 1 68.62 108 LYS A C 1
ATOM 824 O O . LYS A 1 108 ? -13.047 31.797 -2.139 1 68.62 108 LYS A O 1
ATOM 829 N N . ALA A 1 109 ? -11.047 31.516 -3.084 1 68.81 109 ALA A N 1
ATOM 830 C CA . ALA A 1 109 ? -10.688 32.906 -2.85 1 68.81 109 ALA A CA 1
ATOM 831 C C . ALA A 1 109 ? -11.359 33.844 -3.859 1 68.81 109 ALA A C 1
ATOM 833 O O . ALA A 1 109 ? -11.641 35 -3.559 1 68.81 109 ALA A O 1
ATOM 834 N N . ASP A 1 110 ? -11.695 33.312 -5.066 1 64.88 110 ASP A N 1
ATOM 835 C CA . ASP A 1 110 ? -12.336 34.125 -6.102 1 64.88 110 ASP A CA 1
ATOM 836 C C . ASP A 1 110 ? -13.852 34.125 -5.941 1 64.88 110 ASP A C 1
ATOM 838 O O . ASP A 1 110 ? -14.547 34.969 -6.488 1 64.88 110 ASP A O 1
ATOM 842 N N . LYS A 1 111 ? -14.406 33.25 -5.156 1 53.28 111 LYS A N 1
ATOM 843 C CA . LYS A 1 111 ? -15.844 33.344 -4.914 1 53.28 111 LYS A CA 1
ATOM 844 C C . LYS A 1 111 ? -16.141 34.25 -3.719 1 53.28 111 LYS A C 1
ATOM 846 O O . LYS A 1 111 ? -17.203 34.875 -3.674 1 53.28 111 LYS A O 1
ATOM 851 N N . MET B 1 1 ? 11.539 -2.668 -22.719 1 23.67 1 MET B N 1
ATOM 852 C CA . MET B 1 1 ? 10.43 -3.299 -22.016 1 23.67 1 MET B CA 1
ATOM 853 C C . MET B 1 1 ? 9.648 -2.271 -21.203 1 23.67 1 MET B C 1
ATOM 855 O O . MET B 1 1 ? 10.188 -1.651 -20.281 1 23.67 1 MET B O 1
ATOM 859 N N . SER B 1 2 ? 8.828 -1.535 -21.781 1 29 2 SER B N 1
ATOM 860 C CA . SER B 1 2 ? 8.156 -0.253 -21.609 1 29 2 SER B CA 1
ATOM 861 C C . SER B 1 2 ? 7.27 -0.255 -20.375 1 29 2 SER B C 1
ATOM 863 O O . SER B 1 2 ? 6.441 -1.151 -20.203 1 29 2 SER B O 1
ATOM 865 N N . LEU B 1 3 ? 7.758 -0.141 -19.266 1 35.84 3 LEU B N 1
ATOM 866 C CA . LEU B 1 3 ? 7.016 -0.218 -18.016 1 35.84 3 LEU B CA 1
ATOM 867 C C . LEU B 1 3 ? 5.676 0.497 -18.125 1 35.84 3 LEU B C 1
ATOM 869 O O . LEU B 1 3 ? 5.629 1.727 -18.219 1 35.84 3 LEU B O 1
ATOM 873 N N . PRO B 1 4 ? 4.809 -0.02 -18.953 1 34.69 4 PRO B N 1
ATOM 874 C CA . PRO B 1 4 ? 3.539 0.617 -19.312 1 34.69 4 PRO B CA 1
ATOM 875 C C . PRO B 1 4 ? 2.764 1.105 -18.094 1 34.69 4 PRO B C 1
ATOM 877 O O . PRO B 1 4 ? 1.578 1.431 -18.188 1 34.69 4 PRO B O 1
ATOM 880 N N . CYS B 1 5 ? 3.105 0.587 -16.984 1 38.75 5 CYS B N 1
ATOM 881 C CA . CYS B 1 5 ? 2.168 0.956 -15.93 1 38.75 5 CYS B CA 1
ATOM 882 C C . CYS B 1 5 ? 2.002 2.469 -15.852 1 38.75 5 CYS B C 1
ATOM 884 O O . CYS B 1 5 ? 2.965 3.191 -15.586 1 38.75 5 CYS B O 1
ATOM 886 N N . ASN B 1 6 ? 1.367 3.012 -16.828 1 35.19 6 ASN B N 1
ATOM 887 C CA . ASN B 1 6 ? 0.929 4.402 -16.828 1 35.19 6 ASN B CA 1
ATOM 888 C C . ASN B 1 6 ? 0.622 4.887 -15.414 1 35.19 6 ASN B C 1
ATOM 890 O O . ASN B 1 6 ? -0.421 4.551 -14.852 1 35.19 6 ASN B O 1
ATOM 894 N N . ILE B 1 7 ? 1.396 4.879 -14.5 1 40.97 7 ILE B N 1
ATOM 895 C CA . ILE B 1 7 ? 1.485 5.484 -13.18 1 40.97 7 ILE B CA 1
ATOM 896 C C . ILE B 1 7 ? 0.55 6.688 -13.094 1 40.97 7 ILE B C 1
ATOM 898 O O . ILE B 1 7 ? 0.413 7.301 -12.031 1 40.97 7 ILE B O 1
ATOM 902 N N . THR B 1 8 ? 0.331 7.32 -14.289 1 41.69 8 THR B N 1
ATOM 903 C CA . THR B 1 8 ? -0.505 8.516 -14.312 1 41.69 8 THR B CA 1
ATOM 904 C C . THR B 1 8 ? -1.768 8.305 -13.477 1 41.69 8 THR B C 1
ATOM 906 O O . THR B 1 8 ? -2.281 9.25 -12.875 1 41.69 8 THR B O 1
ATOM 909 N N . ASN B 1 9 ? -2.402 7.121 -13.555 1 46.94 9 ASN B N 1
ATOM 910 C CA . ASN B 1 9 ? -3.76 7.113 -13.016 1 46.94 9 ASN B CA 1
ATOM 911 C C . ASN B 1 9 ? -3.762 6.902 -11.508 1 46.94 9 ASN B C 1
ATOM 913 O O . ASN B 1 9 ? -4.738 6.398 -10.945 1 46.94 9 ASN B O 1
ATOM 917 N N . ALA B 1 10 ? -2.639 6.797 -10.898 1 51.34 10 ALA B N 1
ATOM 918 C CA . ALA B 1 10 ? -2.635 6.746 -9.438 1 51.34 10 ALA B CA 1
ATOM 919 C C . ALA B 1 10 ? -3.484 7.871 -8.852 1 51.34 10 ALA B C 1
ATOM 921 O O . ALA B 1 10 ? -3.867 7.816 -7.68 1 51.34 10 ALA B O 1
ATOM 922 N N . GLU B 1 11 ? -3.576 8.945 -9.68 1 54.19 11 GLU B N 1
ATOM 923 C CA . GLU B 1 11 ? -4.445 10 -9.18 1 54.19 11 GLU B CA 1
ATOM 924 C C . GLU B 1 11 ? -5.828 9.461 -8.828 1 54.19 11 GLU B C 1
ATOM 926 O O . GLU B 1 11 ? -6.484 9.961 -7.91 1 54.19 11 GLU B O 1
ATOM 931 N N . ASP B 1 12 ? -6.145 8.414 -9.609 1 58.56 12 ASP B N 1
ATOM 932 C CA . ASP B 1 12 ? -7.512 7.941 -9.43 1 58.56 12 ASP B CA 1
ATOM 933 C C . ASP B 1 12 ? -7.57 6.82 -8.391 1 58.56 12 ASP B C 1
ATOM 935 O O . ASP B 1 12 ? -8.656 6.383 -8.008 1 58.56 12 ASP B O 1
ATOM 939 N N . VAL B 1 13 ? -6.344 6.617 -7.945 1 63.38 13 VAL B N 1
ATOM 940 C CA . VAL B 1 13 ? -6.406 5.508 -7 1 63.38 13 VAL B CA 1
ATOM 941 C C . VAL B 1 13 ? -6.027 5.996 -5.602 1 63.38 13 VAL B C 1
ATOM 943 O O . VAL B 1 13 ? -4.855 6.246 -5.32 1 63.38 13 VAL B O 1
ATOM 946 N N . LYS B 1 14 ? -7.02 6.418 -5.043 1 70.62 14 LYS B N 1
ATOM 947 C CA . LYS B 1 14 ? -6.828 6.918 -3.686 1 70.62 14 LYS B CA 1
ATOM 948 C C . LYS B 1 14 ? -7.309 5.902 -2.652 1 70.62 14 LYS B C 1
ATOM 950 O O . LYS B 1 14 ? -8.383 5.316 -2.803 1 70.62 14 LYS B O 1
ATOM 955 N N . LEU B 1 15 ? -6.316 5.637 -1.745 1 80.69 15 LEU B N 1
ATOM 956 C CA . LEU B 1 15 ? -6.727 4.824 -0.605 1 80.69 15 LEU B CA 1
ATOM 957 C C . LEU B 1 15 ? -7.445 5.672 0.438 1 80.69 15 LEU B C 1
ATOM 959 O O . LEU B 1 15 ? -7.121 6.848 0.62 1 80.69 15 LEU B O 1
ATOM 963 N N . PRO B 1 16 ? -8.547 4.977 0.998 1 84.19 16 PRO B N 1
ATOM 964 C CA . PRO B 1 16 ? -9.156 5.719 2.104 1 84.19 16 PRO B CA 1
ATOM 965 C C . PRO B 1 16 ? -8.133 6.172 3.145 1 84.19 16 PRO B C 1
ATOM 967 O O . PRO B 1 16 ? -7.172 5.453 3.424 1 84.19 16 PRO B O 1
ATOM 970 N N . MET B 1 17 ? -8.297 7.316 3.682 1 88.88 17 MET B N 1
ATOM 971 C CA . MET B 1 17 ? -7.305 7.941 4.551 1 88.88 17 MET B CA 1
ATOM 972 C C . MET B 1 17 ? -7.32 7.316 5.938 1 88.88 17 MET B C 1
ATOM 974 O O . MET B 1 17 ? -6.293 7.27 6.617 1 88.88 17 MET B O 1
ATOM 978 N N . ALA B 1 18 ? -8.555 6.918 6.375 1 87.81 18 ALA B N 1
ATOM 979 C CA . ALA B 1 18 ? -8.688 6.383 7.727 1 87.81 18 ALA B CA 1
ATOM 980 C C . ALA B 1 18 ? -7.758 5.188 7.938 1 87.81 18 ALA B C 1
ATOM 982 O O . ALA B 1 18 ? -6.98 5.16 8.898 1 87.81 18 ALA B O 1
ATOM 983 N N . PRO B 1 19 ? -7.75 4.172 7.086 1 87.31 19 PRO B N 1
ATOM 984 C CA . PRO B 1 19 ? -6.828 3.047 7.246 1 87.31 19 PRO B CA 1
ATOM 985 C C . PRO B 1 19 ? -5.363 3.455 7.09 1 87.31 19 PRO B C 1
ATOM 987 O O . PRO B 1 19 ? -4.492 2.924 7.781 1 87.31 19 PRO B O 1
ATOM 990 N N . VAL B 1 20 ? -5.137 4.359 6.223 1 89.5 20 VAL B N 1
ATOM 991 C CA . VAL B 1 20 ? -3.787 4.875 6.012 1 89.5 20 VAL B CA 1
ATOM 992 C C . VAL B 1 20 ? -3.271 5.516 7.297 1 89.5 20 VAL B C 1
ATOM 994 O O . VAL B 1 20 ? -2.139 5.258 7.715 1 89.5 20 VAL B O 1
ATOM 997 N N . LEU B 1 21 ? -4.117 6.32 7.91 1 89.06 21 LEU B N 1
ATOM 998 C CA . LEU B 1 21 ? -3.756 7 9.148 1 89.06 21 LEU B CA 1
ATOM 999 C C . LEU B 1 21 ? -3.48 5.996 10.266 1 89.06 21 LEU B C 1
ATOM 1001 O O . LEU B 1 21 ? -2.559 6.18 11.062 1 89.06 21 LEU B O 1
ATOM 1005 N N . LYS B 1 22 ? -4.285 5 10.328 1 88.44 22 LYS B N 1
ATOM 1006 C CA . LYS B 1 22 ? -4.082 3.957 11.328 1 88.44 22 LYS B CA 1
ATOM 1007 C C . LYS B 1 22 ? -2.713 3.303 11.172 1 88.44 22 LYS B C 1
ATOM 1009 O O . LYS B 1 22 ? -2.02 3.062 12.164 1 88.44 22 LYS B O 1
ATOM 1014 N N . ILE B 1 23 ? -2.357 3.045 10.016 1 87.94 23 ILE B N 1
ATOM 1015 C CA . ILE B 1 23 ? -1.068 2.422 9.734 1 87.94 23 ILE B CA 1
ATOM 1016 C C . ILE B 1 23 ? 0.06 3.379 10.109 1 87.94 23 ILE B C 1
ATOM 1018 O O . ILE B 1 23 ? 1.058 2.967 10.703 1 87.94 23 ILE B O 1
ATOM 1022 N N . ILE B 1 24 ? -0.079 4.613 9.742 1 89.75 24 ILE B N 1
ATOM 1023 C CA . ILE B 1 24 ? 0.927 5.629 10.039 1 89.75 24 ILE B CA 1
ATOM 1024 C C . ILE B 1 24 ? 1.133 5.738 11.547 1 89.75 24 ILE B C 1
ATOM 1026 O O . ILE B 1 24 ? 2.27 5.75 12.023 1 89.75 24 ILE B O 1
ATOM 1030 N N . LYS B 1 25 ? 0.041 5.832 12.242 1 89.19 25 LYS B N 1
ATOM 1031 C CA . LYS B 1 25 ? 0.114 5.977 13.688 1 89.19 25 LYS B CA 1
ATOM 1032 C C . LYS B 1 25 ? 0.752 4.746 14.336 1 89.19 25 LYS B C 1
ATOM 1034 O O . LYS B 1 25 ? 1.492 4.867 15.312 1 89.19 25 LYS B O 1
ATOM 1039 N N . LYS B 1 26 ? 0.433 3.678 13.781 1 87.31 26 LYS B N 1
ATOM 1040 C CA . LYS B 1 26 ? 1.025 2.441 14.289 1 87.31 26 LYS B CA 1
ATOM 1041 C C . LYS B 1 26 ? 2.527 2.406 14.023 1 87.31 26 LYS B C 1
ATOM 1043 O O . LYS B 1 26 ? 3.299 1.946 14.867 1 87.31 26 LYS B O 1
ATOM 1048 N N . ALA B 1 27 ? 2.934 2.82 12.898 1 85.31 27 ALA B N 1
ATOM 1049 C CA . ALA B 1 27 ? 4.34 2.799 12.5 1 85.31 27 ALA B CA 1
ATOM 1050 C C . ALA B 1 27 ? 5.129 3.887 13.219 1 85.31 27 ALA B C 1
ATOM 1052 O O . ALA B 1 27 ? 6.262 3.658 13.648 1 85.31 27 ALA B O 1
ATOM 1053 N N . ALA B 1 28 ? 4.66 5.043 13.25 1 86.19 28 ALA B N 1
ATOM 1054 C CA . ALA B 1 28 ? 5.383 6.199 13.773 1 86.19 28 ALA B CA 1
ATOM 1055 C C . ALA B 1 28 ? 5.191 6.328 15.281 1 86.19 28 ALA B C 1
ATOM 1057 O O . ALA B 1 28 ? 6.035 6.898 15.977 1 86.19 28 ALA B O 1
ATOM 1058 N N . GLY B 1 29 ? 4.184 5.781 15.711 1 81.12 29 GLY B N 1
ATOM 1059 C CA . GLY B 1 29 ? 3.834 6.016 17.109 1 81.12 29 GLY B CA 1
ATOM 1060 C C . GLY B 1 29 ? 2.973 7.246 17.297 1 81.12 29 GLY B C 1
ATOM 1061 O O . GLY B 1 29 ? 2.783 8.039 16.375 1 81.12 29 GLY B O 1
ATOM 1062 N N . GLU B 1 30 ? 2.512 7.457 18.547 1 77.19 30 GLU B N 1
ATOM 1063 C CA . GLU B 1 30 ? 1.544 8.5 18.875 1 77.19 30 GLU B CA 1
ATOM 1064 C C . GLU B 1 30 ? 2.242 9.82 19.203 1 77.19 30 GLU B C 1
ATOM 1066 O O . GLU B 1 30 ? 1.604 10.875 19.234 1 77.19 30 GLU B O 1
ATOM 1071 N N . SER B 1 31 ? 3.447 9.781 19.172 1 82.38 31 SER B N 1
ATOM 1072 C CA . SER B 1 31 ? 4.16 10.961 19.656 1 82.38 31 SER B CA 1
ATOM 1073 C C . SER B 1 31 ? 4.543 11.883 18.5 1 82.38 31 SER B C 1
ATOM 1075 O O . SER B 1 31 ? 4.977 13.016 18.719 1 82.38 31 SER B O 1
ATOM 1077 N N . HIS B 1 32 ? 4.305 11.445 17.297 1 84.94 32 HIS B N 1
ATOM 1078 C CA . HIS B 1 32 ? 4.758 12.242 16.156 1 84.94 32 HIS B CA 1
ATOM 1079 C C . HIS B 1 32 ? 3.596 12.977 15.5 1 84.94 32 HIS B C 1
ATOM 1081 O O . HIS B 1 32 ? 2.451 12.516 15.562 1 84.94 32 HIS B O 1
ATOM 1087 N N . THR B 1 33 ? 4.004 14.172 15.07 1 89.56 33 THR B N 1
ATOM 1088 C CA . THR B 1 33 ? 3.033 14.953 14.305 1 89.56 33 THR B CA 1
ATOM 1089 C C . THR B 1 33 ? 3.268 14.781 12.805 1 89.56 33 THR B C 1
ATOM 1091 O O . THR B 1 33 ? 4.41 14.727 12.352 1 89.56 33 THR B O 1
ATOM 1094 N N . PHE B 1 34 ? 2.17 14.641 12.086 1 91.06 34 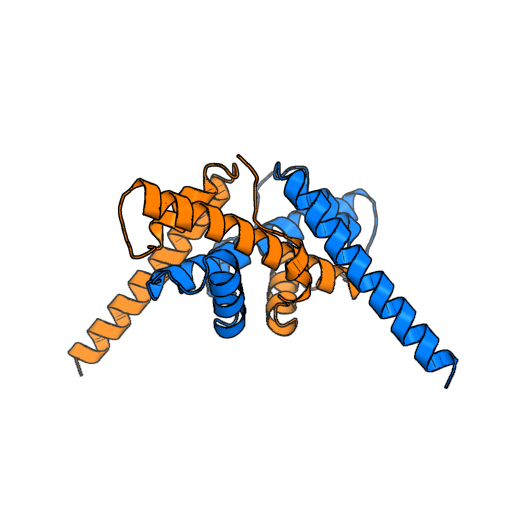PHE B N 1
ATOM 1095 C CA . PHE B 1 34 ? 2.24 14.469 10.641 1 91.06 34 PHE B CA 1
ATOM 1096 C C . PHE B 1 34 ? 1.477 15.57 9.922 1 91.06 34 PHE B C 1
ATOM 1098 O O . PHE B 1 34 ? 0.366 15.93 10.32 1 91.06 34 PHE B O 1
ATOM 1105 N N . SER B 1 35 ? 2.115 16.031 8.953 1 91 35 SER B N 1
ATOM 1106 C CA . SER B 1 35 ? 1.403 17.016 8.133 1 91 35 SER B CA 1
ATOM 1107 C C . SER B 1 35 ? 0.313 16.344 7.301 1 91 35 SER B C 1
ATOM 1109 O O . SER B 1 35 ? 0.371 15.133 7.047 1 91 35 SER B O 1
ATOM 1111 N N . ASN B 1 36 ? -0.711 17.094 6.93 1 89.56 36 ASN B N 1
ATOM 1112 C CA . ASN B 1 36 ? -1.764 16.578 6.062 1 89.56 36 ASN B CA 1
ATOM 1113 C C . ASN B 1 36 ? -1.202 16.078 4.73 1 89.56 36 ASN B C 1
ATOM 1115 O O . ASN B 1 36 ? -1.648 15.062 4.203 1 89.56 36 ASN B O 1
ATOM 1119 N N . GLU B 1 37 ? -0.24 16.719 4.262 1 90.12 37 GLU B N 1
ATOM 1120 C CA . GLU B 1 37 ? 0.372 16.344 2.988 1 90.12 37 GLU B CA 1
ATOM 1121 C C . GLU B 1 37 ? 1.136 15.031 3.098 1 90.12 37 GLU B C 1
ATOM 1123 O O . GLU B 1 37 ? 1.204 14.266 2.135 1 90.12 37 GLU B O 1
ATOM 1128 N N . PHE B 1 38 ? 1.67 14.805 4.246 1 92.5 38 PHE B N 1
ATOM 1129 C CA . PHE B 1 38 ? 2.367 13.547 4.477 1 92.5 38 PHE B CA 1
ATOM 1130 C C . PHE B 1 38 ? 1.41 12.367 4.355 1 92.5 38 PHE B C 1
ATOM 1132 O O . PHE B 1 38 ? 1.73 11.359 3.715 1 92.5 38 PHE B O 1
ATOM 1139 N N . LYS B 1 39 ? 0.324 12.555 4.898 1 90.88 39 LYS B N 1
ATOM 1140 C CA . LYS B 1 39 ? -0.682 11.492 4.855 1 90.88 39 LYS B CA 1
ATOM 1141 C C . LYS B 1 39 ? -1.091 11.18 3.418 1 90.88 39 LYS B C 1
ATOM 1143 O O . LYS B 1 39 ? -1.217 10.016 3.043 1 90.88 39 LYS B O 1
ATOM 1148 N N . VAL B 1 40 ? -1.233 12.219 2.693 1 88.62 40 VAL B N 1
ATOM 1149 C CA . VAL B 1 40 ? -1.607 12.07 1.29 1 88.62 40 VAL B CA 1
ATOM 1150 C C . VAL B 1 40 ? -0.48 11.383 0.523 1 88.62 40 VAL B C 1
ATOM 1152 O O . VAL B 1 40 ? -0.73 10.508 -0.307 1 88.62 40 VAL B O 1
ATOM 1155 N N . ALA B 1 41 ? 0.707 11.781 0.787 1 89.88 41 ALA B N 1
ATOM 1156 C CA . ALA B 1 41 ? 1.871 11.18 0.133 1 89.88 41 ALA B CA 1
ATOM 1157 C C . ALA B 1 41 ? 1.965 9.688 0.433 1 89.88 41 ALA B C 1
ATOM 1159 O O . ALA B 1 41 ? 2.295 8.891 -0.449 1 89.88 41 ALA B O 1
ATOM 1160 N N . CYS B 1 42 ? 1.722 9.344 1.654 1 91.06 42 CYS B N 1
ATOM 1161 C CA . CYS B 1 42 ? 1.738 7.938 2.047 1 91.06 42 CYS B CA 1
ATOM 1162 C C . CYS B 1 42 ? 0.694 7.141 1.271 1 91.06 42 CYS B C 1
ATOM 1164 O O . CYS B 1 42 ? 0.981 6.051 0.775 1 91.06 42 CYS B O 1
ATOM 1166 N N . SER B 1 43 ? -0.49 7.68 1.211 1 89.19 43 SER B N 1
ATOM 1167 C CA . SER B 1 43 ? -1.571 7.023 0.483 1 89.19 43 SER B CA 1
ATOM 1168 C C . SER B 1 43 ? -1.204 6.816 -0.983 1 89.19 43 SER B C 1
ATOM 1170 O O . SER B 1 43 ? -1.432 5.738 -1.538 1 89.19 43 SER B O 1
ATOM 1172 N N . ARG B 1 44 ? -0.652 7.766 -1.574 1 86.31 44 ARG B N 1
ATOM 1173 C CA . ARG B 1 44 ? -0.245 7.688 -2.975 1 86.31 44 ARG B CA 1
ATOM 1174 C C . ARG B 1 44 ? 0.903 6.703 -3.156 1 86.31 44 ARG B C 1
ATOM 1176 O O . ARG B 1 44 ? 0.938 5.957 -4.137 1 86.31 44 ARG B O 1
ATOM 1183 N N . ALA B 1 45 ? 1.844 6.77 -2.262 1 87.88 45 ALA B N 1
ATOM 1184 C CA . ALA B 1 45 ? 2.961 5.828 -2.301 1 87.88 45 ALA B CA 1
ATOM 1185 C C . ALA B 1 45 ? 2.465 4.387 -2.252 1 87.88 45 ALA B C 1
ATOM 1187 O O . ALA B 1 45 ? 2.941 3.533 -3.004 1 87.88 45 ALA B O 1
ATOM 1188 N N . ALA B 1 46 ? 1.573 4.125 -1.371 1 88.62 46 ALA B N 1
ATOM 1189 C CA . ALA B 1 46 ? 0.997 2.789 -1.26 1 88.62 46 ALA B CA 1
ATOM 1190 C C . ALA B 1 46 ? 0.333 2.367 -2.566 1 88.62 46 ALA B C 1
ATOM 1192 O O . ALA B 1 46 ? 0.476 1.223 -3.002 1 88.62 46 ALA B O 1
ATOM 1193 N N . SER B 1 47 ? -0.376 3.275 -3.162 1 86.88 47 SER B N 1
ATOM 1194 C CA . SER B 1 47 ? -1.061 2.99 -4.418 1 86.88 47 SER B CA 1
ATOM 1195 C C . SER B 1 47 ? -0.068 2.654 -5.523 1 86.88 47 SER B C 1
ATOM 1197 O O . SER B 1 47 ? -0.266 1.694 -6.273 1 86.88 47 SER B O 1
ATOM 1199 N N . VAL B 1 48 ? 0.92 3.398 -5.605 1 85.81 48 VAL B N 1
ATOM 1200 C CA . VAL B 1 48 ? 1.932 3.191 -6.637 1 85.81 48 VAL B CA 1
ATOM 1201 C C . VAL B 1 48 ? 2.633 1.854 -6.414 1 85.81 48 VAL B C 1
ATOM 1203 O O . VAL B 1 48 ? 2.877 1.107 -7.367 1 85.81 48 VAL B O 1
ATOM 1206 N N . PHE B 1 49 ? 2.953 1.598 -5.184 1 86.19 49 PHE B N 1
ATOM 1207 C CA . PHE B 1 49 ? 3.588 0.333 -4.832 1 86.19 49 PHE B CA 1
ATOM 1208 C C . PHE B 1 49 ? 2.717 -0.845 -5.254 1 86.19 49 PHE B C 1
ATOM 1210 O O . PHE B 1 49 ? 3.217 -1.822 -5.816 1 86.19 49 PHE B O 1
ATOM 1217 N N . MET B 1 50 ? 1.505 -0.748 -4.949 1 89.25 50 MET B N 1
ATOM 1218 C CA . MET B 1 50 ? 0.576 -1.827 -5.273 1 89.25 50 MET B CA 1
ATOM 1219 C C . MET B 1 50 ? 0.452 -2.004 -6.781 1 89.25 50 MET B C 1
ATOM 1221 O O . MET B 1 50 ? 0.377 -3.131 -7.273 1 89.25 50 MET B O 1
ATOM 1225 N N . LEU B 1 51 ? 0.339 -0.95 -7.449 1 86.5 51 LEU B N 1
ATOM 1226 C CA . LEU B 1 51 ? 0.261 -1.021 -8.906 1 86.5 51 LEU B CA 1
ATOM 1227 C C . LEU B 1 51 ? 1.463 -1.765 -9.477 1 86.5 51 LEU B C 1
ATOM 1229 O O . LEU B 1 51 ? 1.307 -2.631 -10.344 1 86.5 51 LEU B O 1
ATOM 1233 N N . GLN B 1 52 ? 2.588 -1.445 -8.992 1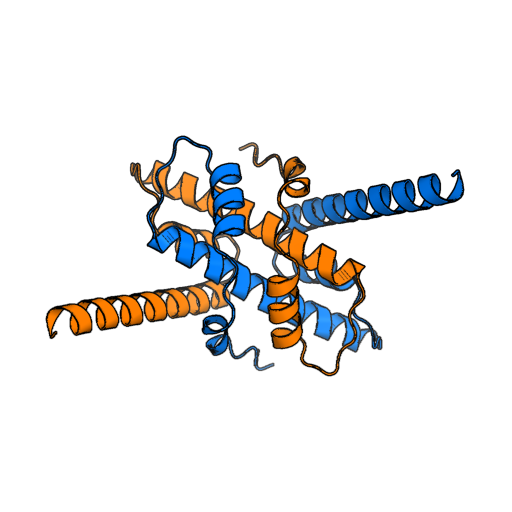 86.06 52 GLN B N 1
ATOM 1234 C CA . GLN B 1 52 ? 3.812 -2.076 -9.469 1 86.06 52 GLN B CA 1
ATOM 1235 C C . GLN B 1 52 ? 3.85 -3.557 -9.102 1 86.06 52 GLN B C 1
ATOM 1237 O O . GLN B 1 52 ? 4.211 -4.398 -9.93 1 86.06 52 GLN B O 1
ATOM 1242 N N . THR B 1 53 ? 3.559 -3.824 -7.891 1 87.94 53 THR B N 1
ATOM 1243 C CA . THR B 1 53 ? 3.57 -5.199 -7.406 1 87.94 53 THR B CA 1
ATOM 1244 C C . THR B 1 53 ? 2.59 -6.062 -8.195 1 87.94 53 THR B C 1
ATOM 1246 O O . THR B 1 53 ? 2.91 -7.188 -8.578 1 87.94 53 THR B O 1
ATOM 1249 N N . VAL B 1 54 ? 1.412 -5.57 -8.414 1 91.56 54 VAL B N 1
ATOM 1250 C CA . VAL B 1 54 ? 0.388 -6.316 -9.133 1 91.56 54 VAL B CA 1
ATOM 1251 C C . VAL B 1 54 ? 0.825 -6.527 -10.586 1 91.56 54 VAL B C 1
ATOM 1253 O O . VAL B 1 54 ? 0.619 -7.602 -11.148 1 91.56 54 VAL B O 1
ATOM 1256 N N . ASP B 1 55 ? 1.377 -5.52 -11.117 1 87.25 55 ASP B N 1
ATOM 1257 C CA . ASP B 1 55 ? 1.87 -5.625 -12.492 1 87.25 55 ASP B CA 1
ATOM 1258 C C . ASP B 1 55 ? 2.891 -6.754 -12.617 1 87.25 55 ASP B C 1
ATOM 1260 O O . ASP B 1 55 ? 2.824 -7.555 -13.555 1 87.25 55 ASP B O 1
ATOM 1264 N N . ILE B 1 56 ? 3.82 -6.863 -11.734 1 89.12 56 ILE B N 1
ATOM 1265 C CA . ILE B 1 56 ? 4.848 -7.898 -11.742 1 89.12 56 ILE B CA 1
ATOM 1266 C C . ILE B 1 56 ? 4.207 -9.266 -11.5 1 89.12 56 ILE B C 1
ATOM 1268 O O . ILE B 1 56 ? 4.578 -10.25 -12.133 1 89.12 56 ILE B O 1
ATOM 1272 N N . ALA B 1 57 ? 3.242 -9.281 -10.594 1 92.25 57 ALA B N 1
ATOM 1273 C CA . ALA B 1 57 ? 2.547 -10.531 -10.289 1 92.25 57 ALA B CA 1
ATOM 1274 C C . ALA B 1 57 ? 1.815 -11.062 -11.516 1 92.25 57 ALA B C 1
ATOM 1276 O O . ALA B 1 57 ? 1.839 -12.266 -11.789 1 92.25 57 ALA B O 1
ATOM 1277 N N . VAL B 1 58 ? 1.199 -10.172 -12.203 1 91.31 58 VAL B N 1
ATOM 1278 C CA . VAL B 1 58 ? 0.47 -10.547 -13.414 1 91.31 58 VAL B CA 1
ATOM 1279 C C . VAL B 1 58 ? 1.438 -11.125 -14.445 1 91.31 58 VAL B C 1
ATOM 1281 O O . VAL B 1 58 ? 1.163 -12.164 -15.047 1 91.31 58 VAL B O 1
ATOM 1284 N N . GLU B 1 59 ? 2.508 -10.477 -14.641 1 91.31 59 GLU B N 1
ATOM 1285 C CA . GLU B 1 59 ? 3.52 -10.938 -15.578 1 91.31 59 GLU B CA 1
ATOM 1286 C C . GLU B 1 59 ? 4.062 -12.312 -15.18 1 91.31 59 GLU B C 1
ATOM 1288 O O . GLU B 1 59 ? 4.305 -13.164 -16.031 1 91.31 59 GLU B O 1
ATOM 1293 N N . ARG B 1 60 ? 4.266 -12.461 -13.938 1 91 60 ARG B N 1
ATOM 1294 C CA . ARG B 1 60 ? 4.754 -13.742 -13.43 1 91 60 ARG B CA 1
ATOM 1295 C C . ARG B 1 60 ? 3.754 -14.859 -13.719 1 91 60 ARG B C 1
ATOM 1297 O O . ARG B 1 60 ? 4.145 -15.953 -14.117 1 91 60 ARG B O 1
ATOM 1304 N N . SER B 1 61 ? 2.51 -14.578 -13.469 1 92.31 61 SER B N 1
ATOM 1305 C CA . SER B 1 61 ? 1.471 -15.562 -13.734 1 92.31 61 SER B CA 1
ATOM 1306 C C . SER B 1 61 ? 1.413 -15.922 -15.219 1 92.31 61 SER B C 1
ATOM 1308 O O . SER B 1 61 ? 1.273 -17.094 -15.57 1 92.31 61 SER B O 1
ATOM 1310 N N . LYS B 1 62 ? 1.571 -15 -16.062 1 91.19 62 LYS B N 1
ATOM 1311 C CA . LYS B 1 62 ? 1.563 -15.203 -17.5 1 91.19 62 LYS B CA 1
ATOM 1312 C C . LYS B 1 62 ? 2.756 -16.047 -17.938 1 91.19 62 LYS B C 1
ATOM 1314 O O . LYS B 1 62 ? 2.621 -16.922 -18.797 1 91.19 62 LYS B O 1
ATOM 1319 N N . LYS B 1 63 ? 3.826 -15.719 -17.422 1 93.06 63 LYS B N 1
ATOM 1320 C CA . LYS B 1 63 ? 5.039 -16.453 -17.75 1 93.06 63 LYS B CA 1
ATOM 1321 C C . LYS B 1 63 ? 4.895 -17.938 -17.375 1 93.06 63 LYS B C 1
ATOM 1323 O O . LYS B 1 63 ? 5.438 -18.797 -18.062 1 93.06 63 LYS B O 1
ATOM 1328 N N . GLU B 1 64 ? 4.172 -18.156 -16.344 1 92.88 64 GLU B N 1
ATOM 1329 C CA . GLU B 1 64 ? 3.967 -19.531 -15.898 1 92.88 64 GLU B CA 1
ATOM 1330 C C . GLU B 1 64 ? 2.771 -20.172 -16.609 1 92.88 64 GLU B C 1
ATOM 1332 O O . GLU B 1 64 ? 2.447 -21.328 -16.359 1 92.88 64 GLU B O 1
ATOM 1337 N N . GLY B 1 65 ? 2.037 -19.438 -17.359 1 91.94 65 GLY B N 1
ATOM 1338 C CA . GLY B 1 65 ? 0.929 -19.953 -18.156 1 91.94 65 GLY B CA 1
ATOM 1339 C C . GLY B 1 65 ? -0.359 -20.078 -17.359 1 91.94 65 GLY B C 1
ATOM 1340 O O . GLY B 1 65 ? -1.21 -20.922 -17.688 1 91.94 65 GLY B O 1
ATOM 1341 N N . ARG B 1 66 ? -0.459 -19.344 -16.344 1 91.38 66 ARG B N 1
ATOM 1342 C CA . ARG B 1 66 ? -1.66 -19.406 -15.523 1 91.38 66 ARG B CA 1
ATOM 1343 C C . ARG B 1 66 ? -2.613 -18.266 -15.844 1 91.38 66 ARG B C 1
ATOM 1345 O O . ARG B 1 66 ? -2.178 -17.141 -16.078 1 91.38 66 ARG B O 1
ATOM 1352 N N . ALA B 1 67 ? -3.848 -18.594 -15.734 1 87.69 67 ALA B N 1
ATOM 1353 C CA . ALA B 1 67 ? -4.875 -17.578 -15.945 1 87.69 67 ALA B CA 1
ATOM 1354 C C . ALA B 1 67 ? -5.199 -16.844 -14.648 1 87.69 67 ALA B C 1
ATOM 1356 O O . ALA B 1 67 ? -5.562 -15.664 -14.664 1 87.69 67 ALA B O 1
ATOM 1357 N N . THR B 1 68 ? -5.023 -17.531 -13.555 1 92.38 68 THR B N 1
ATOM 1358 C CA . THR B 1 68 ? -5.367 -17 -12.242 1 92.38 68 THR B CA 1
ATOM 1359 C C . THR B 1 68 ? -4.113 -16.547 -11.492 1 92.38 68 THR B C 1
ATOM 1361 O O . THR B 1 68 ? -3.109 -17.266 -11.477 1 92.38 68 THR B O 1
ATOM 1364 N N . ILE B 1 69 ? -4.195 -15.422 -10.992 1 93.31 69 ILE B N 1
ATOM 1365 C CA . ILE B 1 69 ? -3.088 -14.875 -10.219 1 93.31 69 ILE B CA 1
ATOM 1366 C C . ILE B 1 69 ? -3.225 -15.297 -8.758 1 93.31 69 ILE B C 1
ATOM 1368 O O . ILE B 1 69 ? -4.293 -15.156 -8.156 1 93.31 69 ILE B O 1
ATOM 1372 N N . ASN B 1 70 ? -2.109 -15.797 -8.258 1 91.69 70 ASN B N 1
ATOM 1373 C CA . ASN B 1 70 ? -2.141 -16.344 -6.902 1 91.69 70 ASN B CA 1
ATOM 1374 C C . ASN B 1 70 ? -1.272 -15.523 -5.949 1 91.69 70 ASN B C 1
ATOM 1376 O O . ASN B 1 70 ? -0.495 -14.672 -6.391 1 91.69 70 ASN B O 1
ATOM 1380 N N . PRO B 1 71 ? -1.423 -15.734 -4.637 1 91.69 71 PRO B N 1
ATOM 1381 C CA . PRO B 1 71 ? -0.663 -14.977 -3.641 1 91.69 71 PRO B CA 1
ATOM 1382 C C . PRO B 1 71 ? 0.847 -15.148 -3.795 1 91.69 71 PRO B C 1
ATOM 1384 O O . PRO B 1 71 ? 1.609 -14.227 -3.5 1 91.69 71 PRO B O 1
ATOM 1387 N N . ASN B 1 72 ? 1.183 -16.266 -4.262 1 90.12 72 ASN B N 1
ATOM 1388 C CA . ASN B 1 72 ? 2.609 -16.516 -4.434 1 90.12 72 ASN B CA 1
ATOM 1389 C C . ASN B 1 72 ? 3.219 -15.594 -5.488 1 90.12 72 ASN B C 1
ATOM 1391 O O . ASN B 1 72 ? 4.41 -15.289 -5.434 1 90.12 72 ASN B O 1
ATOM 1395 N N . ASP B 1 73 ? 2.438 -15.18 -6.383 1 92.5 73 ASP B N 1
ATOM 1396 C CA . ASP B 1 73 ? 2.918 -14.258 -7.402 1 92.5 73 ASP B CA 1
ATOM 1397 C C . ASP B 1 73 ? 3.283 -12.906 -6.793 1 92.5 73 ASP B C 1
ATOM 1399 O O . ASP B 1 73 ? 4.234 -12.258 -7.234 1 92.5 73 ASP B O 1
ATOM 1403 N N . VAL B 1 74 ? 2.539 -12.484 -5.801 1 89.25 74 VAL B N 1
ATOM 1404 C CA . VAL B 1 74 ? 2.814 -11.227 -5.113 1 89.25 74 VAL B CA 1
ATOM 1405 C C . VAL B 1 74 ? 4.074 -11.367 -4.266 1 89.25 74 VAL B C 1
ATOM 1407 O O . VAL B 1 74 ? 4.91 -10.461 -4.227 1 89.25 74 VAL B O 1
ATOM 1410 N N . ILE B 1 75 ? 4.195 -12.484 -3.654 1 88.12 75 ILE B N 1
ATOM 1411 C CA . ILE B 1 75 ? 5.371 -12.742 -2.832 1 88.12 75 ILE B CA 1
ATOM 1412 C C . ILE B 1 75 ? 6.621 -12.758 -3.711 1 88.12 75 ILE B C 1
ATOM 1414 O O . ILE B 1 75 ? 7.641 -12.164 -3.361 1 88.12 75 ILE B O 1
ATOM 1418 N N . GLY B 1 76 ? 6.488 -13.406 -4.805 1 88.12 76 GLY B N 1
ATOM 1419 C CA . GLY B 1 76 ? 7.59 -13.453 -5.75 1 88.12 76 GLY B CA 1
ATOM 1420 C C . GLY B 1 76 ? 7.93 -12.094 -6.336 1 88.12 76 GLY B C 1
ATOM 1421 O O . GLY B 1 76 ? 9.07 -11.852 -6.73 1 88.12 76 GLY B O 1
ATOM 1422 N N . ALA B 1 77 ? 6.949 -11.273 -6.383 1 85.75 77 ALA B N 1
ATOM 1423 C CA . ALA B 1 77 ? 7.148 -9.938 -6.934 1 85.75 77 ALA B CA 1
ATOM 1424 C C . ALA B 1 77 ? 7.992 -9.078 -5.996 1 85.75 77 ALA B C 1
ATOM 1426 O O . ALA B 1 77 ? 8.547 -8.055 -6.41 1 85.75 77 ALA B O 1
ATOM 1427 N N . MET B 1 78 ? 8.086 -9.43 -4.695 1 82.12 78 MET B N 1
ATOM 1428 C CA . MET B 1 78 ? 8.852 -8.672 -3.713 1 82.12 78 MET B CA 1
ATOM 1429 C C . MET B 1 78 ? 10.352 -8.906 -3.898 1 82.12 78 MET B C 1
ATOM 1431 O O . MET B 1 78 ? 11.172 -8.102 -3.449 1 82.12 78 MET B O 1
ATOM 1435 N N . GLU B 1 79 ? 10.734 -9.984 -4.531 1 77.81 79 GLU B N 1
ATOM 1436 C CA . GLU B 1 79 ? 12.141 -10.32 -4.723 1 77.81 79 GLU B CA 1
ATOM 1437 C C . GLU B 1 79 ? 12.844 -9.289 -5.598 1 77.81 79 GLU B C 1
ATOM 1439 O O . GLU B 1 79 ? 13.875 -8.734 -5.211 1 77.81 79 GLU B O 1
ATOM 1444 N N . PRO B 1 80 ? 12.305 -9.047 -6.754 1 72.88 80 PRO B N 1
ATOM 1445 C CA . PRO B 1 80 ? 12.969 -8.023 -7.574 1 72.88 80 PRO B CA 1
ATOM 1446 C C . PRO B 1 80 ? 12.969 -6.648 -6.914 1 72.88 80 PRO B C 1
ATOM 1448 O O . PRO B 1 80 ? 13.797 -5.797 -7.246 1 72.88 80 PRO B O 1
ATOM 1451 N N . LEU B 1 81 ? 12.141 -6.5 -5.977 1 69.31 81 LEU B N 1
ATOM 1452 C CA . LEU B 1 81 ? 12.055 -5.211 -5.301 1 69.31 81 LEU B CA 1
ATOM 1453 C C . LEU B 1 81 ? 13.062 -5.125 -4.16 1 69.31 81 LEU B C 1
ATOM 1455 O O . LEU B 1 81 ? 13.273 -4.051 -3.596 1 69.31 81 LEU B O 1
ATOM 1459 N N . GLY B 1 82 ? 13.773 -6.164 -3.936 1 67.19 82 GLY B N 1
ATOM 1460 C CA . GLY B 1 82 ? 14.883 -6.156 -3.002 1 67.19 82 GLY B CA 1
ATOM 1461 C C . GLY B 1 82 ? 14.445 -6.133 -1.55 1 67.19 82 GLY B C 1
ATOM 1462 O O . GLY B 1 82 ? 15.156 -5.598 -0.692 1 67.19 82 GLY B O 1
ATOM 1463 N N . HIS B 1 83 ? 13.359 -6.527 -1.274 1 69.38 83 HIS B N 1
ATOM 1464 C CA . HIS B 1 83 ? 12.859 -6.48 0.095 1 69.38 83 HIS B CA 1
ATOM 1465 C C . HIS B 1 83 ? 12.727 -7.883 0.682 1 69.38 83 HIS B C 1
ATOM 1467 O O . HIS B 1 83 ? 11.617 -8.367 0.903 1 69.38 83 HIS B O 1
ATOM 1473 N N . GLU B 1 84 ? 13.875 -8.398 0.989 1 69.69 84 GLU B N 1
ATOM 1474 C CA . GLU B 1 84 ? 13.844 -9.742 1.545 1 69.69 84 GLU B CA 1
ATOM 1475 C C . GLU B 1 84 ? 13.039 -9.789 2.842 1 69.69 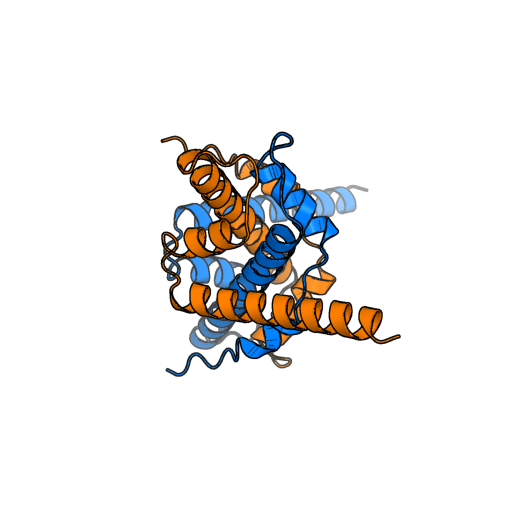84 GLU B C 1
ATOM 1477 O O . GLU B 1 84 ? 12.227 -10.695 3.047 1 69.69 84 GLU B O 1
ATOM 1482 N N . ASP B 1 85 ? 13.336 -8.828 3.672 1 73 85 ASP B N 1
ATOM 1483 C CA . ASP B 1 85 ? 12.609 -8.773 4.934 1 73 85 ASP B CA 1
ATOM 1484 C C . ASP B 1 85 ? 11.117 -8.562 4.691 1 73 85 ASP B C 1
ATOM 1486 O O . ASP B 1 85 ? 10.281 -9.102 5.422 1 73 85 ASP B O 1
ATOM 1490 N N . PHE B 1 86 ? 10.883 -7.922 3.621 1 74.44 86 PHE B N 1
ATOM 1491 C CA . PHE B 1 86 ? 9.492 -7.668 3.244 1 74.44 86 PHE B CA 1
ATOM 1492 C C . PHE B 1 86 ? 8.797 -8.961 2.842 1 74.44 86 PHE B C 1
ATOM 1494 O O . PHE B 1 86 ? 7.656 -9.211 3.238 1 74.44 86 PHE B O 1
ATOM 1501 N N . GLN B 1 87 ? 9.539 -9.75 2.207 1 81.81 87 GLN 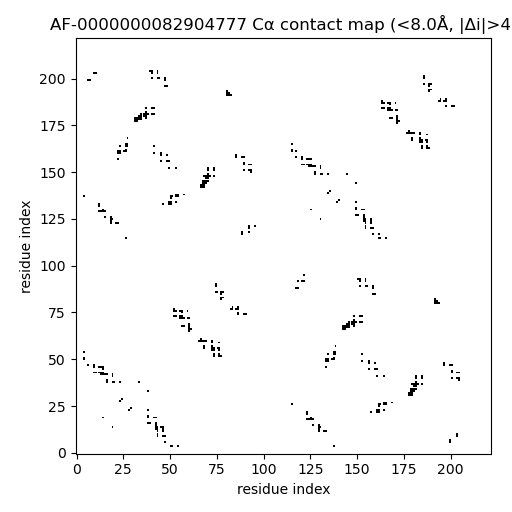B N 1
ATOM 1502 C CA . GLN B 1 87 ? 8.984 -11.016 1.751 1 81.81 87 GLN B CA 1
ATOM 1503 C C . GLN B 1 87 ? 8.594 -11.906 2.93 1 81.81 87 GLN B C 1
ATOM 1505 O O . GLN B 1 87 ? 7.523 -12.516 2.928 1 81.81 87 GLN B O 1
ATOM 1510 N N . GLU B 1 88 ? 9.461 -11.961 3.855 1 83.5 88 GLU B N 1
ATOM 1511 C CA . GLU B 1 88 ? 9.211 -12.812 5.016 1 83.5 88 GLU B CA 1
ATOM 1512 C C . GLU B 1 88 ? 7.988 -12.328 5.797 1 83.5 88 GLU B C 1
ATOM 1514 O O . GLU B 1 88 ? 7.18 -13.141 6.258 1 83.5 88 GLU B O 1
ATOM 1519 N N . LYS B 1 89 ? 7.957 -11.039 5.953 1 80.56 89 LYS B N 1
ATOM 1520 C CA . LYS B 1 89 ? 6.816 -10.461 6.656 1 80.56 89 LYS B CA 1
ATOM 1521 C C . LYS B 1 89 ? 5.512 -10.742 5.914 1 80.56 89 LYS B C 1
ATOM 1523 O O . LYS B 1 89 ? 4.488 -11.039 6.531 1 80.56 89 LYS B O 1
ATOM 1528 N N . LEU B 1 90 ? 5.543 -10.664 4.672 1 82.81 90 LEU B N 1
ATOM 1529 C CA . LEU B 1 90 ? 4.359 -10.914 3.857 1 82.81 90 LEU B CA 1
ATOM 1530 C C . LEU B 1 90 ? 3.947 -12.375 3.928 1 82.81 90 LEU B C 1
ATOM 1532 O O . LEU B 1 90 ? 2.758 -12.688 4.012 1 82.81 90 LEU B O 1
ATOM 1536 N N . ARG B 1 91 ? 4.914 -13.203 3.922 1 84.12 91 ARG B N 1
ATOM 1537 C CA . ARG B 1 91 ? 4.633 -14.625 4.031 1 84.12 91 ARG B CA 1
ATOM 1538 C C . ARG B 1 91 ? 3.957 -14.953 5.359 1 84.12 91 ARG B C 1
ATOM 1540 O O . ARG B 1 91 ? 3.002 -15.727 5.406 1 84.12 91 ARG B O 1
ATOM 1547 N N . LYS B 1 92 ? 4.48 -14.406 6.305 1 84.06 92 LYS B N 1
ATOM 1548 C CA . LYS B 1 92 ? 3.918 -14.633 7.637 1 84.06 92 LYS B CA 1
ATOM 1549 C C . LYS B 1 92 ? 2.48 -14.125 7.719 1 84.06 92 LYS B C 1
ATOM 1551 O O . LYS B 1 92 ? 1.621 -14.781 8.312 1 84.06 92 LYS B O 1
ATOM 1556 N N . ALA B 1 93 ? 2.324 -13.016 7.121 1 78.5 93 ALA B N 1
ATOM 1557 C CA . ALA B 1 93 ? 0.979 -12.445 7.117 1 78.5 93 ALA B CA 1
ATOM 1558 C C . ALA B 1 93 ? 0.006 -13.336 6.352 1 78.5 93 ALA B C 1
ATOM 1560 O O . ALA B 1 93 ? -1.136 -13.531 6.777 1 78.5 93 ALA B O 1
ATOM 1561 N N . LEU B 1 94 ? 0.427 -13.852 5.309 1 80.44 94 LEU B N 1
ATOM 1562 C CA . LEU B 1 94 ? -0.409 -14.734 4.5 1 80.44 94 LEU B CA 1
ATOM 1563 C C . LEU B 1 94 ? -0.682 -16.047 5.227 1 80.44 94 LEU B C 1
ATOM 1565 O O . LEU B 1 94 ? -1.792 -16.578 5.16 1 80.44 94 LEU B O 1
ATOM 1569 N N . GLU B 1 95 ? 0.322 -16.469 5.844 1 83.88 95 GLU B N 1
ATOM 1570 C CA . GLU B 1 95 ? 0.158 -17.719 6.598 1 83.88 95 GLU B CA 1
ATOM 1571 C C . GLU B 1 95 ? -0.846 -17.547 7.734 1 83.88 95 GLU B C 1
ATOM 1573 O O . GLU B 1 95 ? -1.635 -18.453 8.016 1 83.88 95 GLU B O 1
ATOM 1578 N N . ALA B 1 96 ? -0.697 -16.469 8.359 1 80.12 96 ALA B N 1
ATOM 1579 C CA . ALA B 1 96 ? -1.657 -16.172 9.414 1 80.12 96 ALA B CA 1
ATOM 1580 C C . ALA B 1 96 ? -3.084 -16.156 8.875 1 80.12 96 ALA B C 1
ATOM 1582 O O . ALA B 1 96 ? -4.008 -16.625 9.531 1 80.12 96 ALA B O 1
ATOM 1583 N N . TYR B 1 97 ? -3.246 -15.617 7.785 1 78 97 TYR B N 1
ATOM 1584 C CA . TYR B 1 97 ? -4.555 -15.578 7.141 1 78 97 TYR B CA 1
ATOM 1585 C C . TYR B 1 97 ? -5.047 -16.984 6.82 1 78 97 TYR B C 1
ATOM 1587 O O . TYR B 1 97 ? -6.215 -17.312 7.047 1 78 97 TYR B O 1
ATOM 1595 N N . ARG B 1 98 ? -4.219 -17.812 6.336 1 82.44 98 ARG B N 1
ATOM 1596 C CA . ARG B 1 98 ? -4.594 -19.188 5.973 1 82.44 98 ARG B CA 1
ATOM 1597 C C . ARG B 1 98 ? -4.98 -19.984 7.211 1 82.44 98 ARG B C 1
ATOM 1599 O O . ARG B 1 98 ? -5.922 -20.781 7.172 1 82.44 98 ARG B O 1
ATOM 1606 N N . THR B 1 99 ? -4.262 -19.719 8.203 1 85.38 99 THR B N 1
ATOM 1607 C CA . THR B 1 99 ? -4.535 -20.422 9.445 1 85.38 99 THR B CA 1
ATOM 1608 C C . THR B 1 99 ? -5.895 -20.016 10.008 1 85.38 99 THR B C 1
ATOM 1610 O O . THR B 1 99 ? -6.652 -20.859 10.492 1 85.38 99 THR B O 1
ATOM 1613 N N . LYS B 1 100 ? -6.141 -18.766 9.953 1 81.56 100 LYS B N 1
ATOM 1614 C CA . LYS B 1 100 ? -7.43 -18.266 10.43 1 81.56 100 LYS B CA 1
ATOM 1615 C C . LYS B 1 100 ? -8.57 -18.797 9.57 1 81.56 100 LYS B C 1
ATOM 1617 O O . LYS B 1 100 ? -9.633 -19.156 10.086 1 81.56 100 LYS B O 1
ATOM 1622 N N . LYS B 1 101 ? -8.383 -18.766 8.328 1 79.81 101 LYS B N 1
ATOM 1623 C CA . LYS B 1 101 ? -9.391 -19.281 7.402 1 79.81 101 LYS B CA 1
ATOM 1624 C C . LYS B 1 101 ? -9.648 -20.76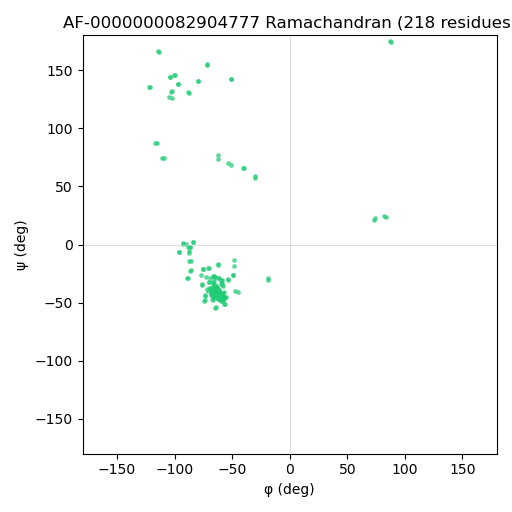6 7.652 1 79.81 101 LYS B C 1
ATOM 1626 O O . LYS B 1 101 ? -10.797 -21.203 7.629 1 79.81 101 LYS B O 1
ATOM 1631 N N . ALA B 1 102 ? -8.594 -21.438 7.82 1 83.44 102 ALA B N 1
ATOM 1632 C CA . ALA B 1 102 ? -8.719 -22.875 8.086 1 83.44 102 ALA B CA 1
ATOM 1633 C C . ALA B 1 102 ? -9.445 -23.125 9.406 1 83.44 102 ALA B C 1
ATOM 1635 O O . ALA B 1 102 ? -10.258 -24.047 9.508 1 83.44 102 ALA B O 1
ATOM 1636 N N . ALA B 1 103 ? -9.117 -22.328 10.336 1 82.81 103 ALA B N 1
ATOM 1637 C CA . ALA B 1 103 ? -9.758 -22.469 11.641 1 82.81 103 ALA B CA 1
ATOM 1638 C C . ALA B 1 103 ? -11.25 -22.172 11.562 1 82.81 103 ALA B C 1
ATOM 1640 O O . ALA B 1 103 ? -12.062 -22.828 12.211 1 82.81 103 ALA B O 1
ATOM 1641 N N . LYS B 1 104 ? -11.609 -21.203 10.836 1 79.25 104 LYS B N 1
ATOM 1642 C CA . LYS B 1 104 ? -13.016 -20.828 10.672 1 79.25 104 LYS B CA 1
ATOM 1643 C C . LYS B 1 104 ? -13.789 -21.922 9.93 1 79.25 104 LYS B C 1
ATOM 1645 O O . LYS B 1 104 ? -14.938 -22.203 10.258 1 79.25 104 LYS B O 1
ATOM 1650 N N . SER B 1 105 ? -13.148 -22.453 8.93 1 78.81 105 SER B N 1
ATOM 1651 C CA . SER B 1 105 ? -13.781 -23.531 8.164 1 78.81 105 SER B CA 1
ATOM 1652 C C . SER B 1 105 ? -13.945 -24.781 9.008 1 78.81 105 SER B C 1
ATOM 1654 O O . SER B 1 105 ? -14.922 -25.516 8.852 1 78.81 105 SER B O 1
ATOM 1656 N N . ALA B 1 106 ? -13.047 -24.938 9.867 1 78.38 106 ALA B N 1
ATOM 1657 C CA . ALA B 1 106 ? -13.125 -26.094 10.75 1 78.38 106 ALA B CA 1
ATOM 1658 C C . ALA B 1 106 ? -14.227 -25.922 11.797 1 78.38 106 ALA B C 1
ATOM 1660 O O . ALA B 1 106 ? -14.938 -26.859 12.125 1 78.38 106 ALA B O 1
ATOM 1661 N N . LYS B 1 107 ? -14.281 -24.766 12.336 1 75.69 107 LYS B N 1
ATOM 1662 C CA . LYS B 1 107 ? -15.305 -24.484 13.336 1 75.69 107 LYS B CA 1
ATOM 1663 C C . LYS B 1 107 ? -16.703 -24.562 12.734 1 75.69 107 LYS B C 1
ATOM 1665 O O . LYS B 1 107 ? -17.641 -24.984 13.414 1 75.69 107 LYS B O 1
ATOM 1670 N N . LYS B 1 108 ? -16.828 -24.141 11.609 1 68.38 108 LYS B N 1
ATOM 1671 C CA . LYS B 1 108 ? -18.125 -24.25 10.938 1 68.38 108 LYS B CA 1
ATOM 1672 C C . LYS B 1 108 ? -18.484 -25.703 10.656 1 68.38 108 LYS B C 1
ATOM 1674 O O . LYS B 1 108 ? -19.656 -26.047 10.617 1 68.38 108 LYS B O 1
ATOM 1679 N N . ALA B 1 109 ? -17.453 -26.5 10.391 1 70.62 109 ALA B N 1
ATOM 1680 C CA . ALA B 1 109 ? -17.688 -27.922 10.109 1 70.62 109 ALA B CA 1
ATOM 1681 C C . ALA B 1 109 ? -18.078 -28.672 11.383 1 70.62 109 ALA B C 1
ATOM 1683 O O . ALA B 1 109 ? -18.797 -29.672 11.328 1 70.62 109 ALA B O 1
ATOM 1684 N N . ASP B 1 110 ? -17.625 -28.203 12.531 1 65.38 110 ASP B N 1
ATOM 1685 C CA . ASP B 1 110 ? -17.922 -28.859 13.797 1 65.38 110 ASP B CA 1
ATOM 1686 C C . ASP B 1 110 ? -19.266 -28.391 14.359 1 65.38 110 ASP B C 1
ATOM 1688 O O . ASP B 1 110 ? -19.844 -29.031 15.234 1 65.38 110 ASP B O 1
ATOM 1692 N N . LYS B 1 111 ? -19.844 -27.359 13.883 1 53.03 111 LYS B N 1
ATOM 1693 C CA . LYS B 1 111 ? -21.188 -27 14.344 1 53.03 111 LYS B CA 1
ATOM 1694 C C . LYS B 1 111 ? -22.266 -27.656 13.484 1 53.03 111 LYS B C 1
ATOM 1696 O O . LYS B 1 111 ? -23.328 -28 13.984 1 53.03 111 LYS B O 1
#

Organism: Panagrellus redivivus (NCBI:txid6233)

pLDDT: mean 79.56, std 15.7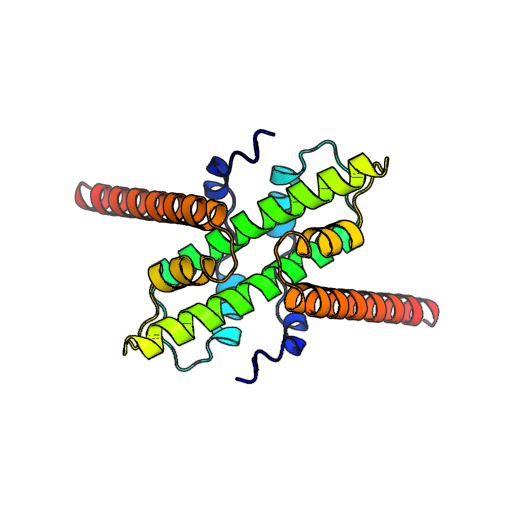3, range [23.48, 93.62]

Sequence (222 aa):
MSLPCNITNAEDVKLPMAPVLKIIKKAAGESHTFSNEFKVACSRAASVFMLQTVDIAVERSKKEGRATINPNDVIGAMEPLGHEDFQEKLRKALEAYRTKKAAKSAKKADKMSLPCNITNAEDVKLPMAPVLKIIKKAAGESHTFSNEFKVACSRAASVFMLQTVDIAVERSKKEGRATINPNDVIGAMEPLGHEDFQEKLRKALEAYRTKKAAKSAKKADK

Solvent-accessible surface area (backbone atoms only — not comparable to full-atom values): 11963 Å² total; per-residue (Å²): 135,76,78,67,72,66,64,74,57,50,77,76,36,62,52,66,59,69,54,48,49,52,43,45,40,66,42,56,35,85,84,56,46,69,41,74,60,23,55,52,41,50,33,44,43,39,40,53,50,47,34,51,37,40,39,46,14,48,51,50,24,50,74,72,69,42,70,55,34,47,42,64,32,48,50,57,34,30,55,85,52,68,31,65,70,52,35,55,52,41,49,51,52,46,48,52,49,51,51,51,51,49,50,52,54,48,52,61,69,73,103,134,75,78,67,72,65,65,74,57,45,79,76,38,64,52,68,59,70,52,48,49,51,42,46,40,66,43,58,34,86,85,55,45,70,40,73,59,22,56,52,40,51,34,43,42,40,40,49,51,45,36,52,38,40,38,45,13,48,50,50,24,50,75,70,70,42,72,56,36,49,42,65,31,47,49,57,36,30,56,85,52,66,32,66,70,54,37,55,53,42,50,51,52,47,48,52,50,52,50,51,52,50,49,52,53,47,52,61,70,73,103

Secondary structure (DSSP, 8-state):
------GGGGGG----HHHHHHHHHHHH-TT-EE-HHHHHHHHHHHHHHHHHHHHHHHHHHHHTT-SEE-HHHHHHHTTTTT-HHHHHHHHHHHHHHHHHHHHHHHHHHH-/------GGGGGG-PPPHHHHHHHHHHHH-TT-EE-HHHHHHHHHHHHHHHHHHHHHHHHHHHHTT-SEE-HHHHHHHTTTTT-HHHHHHHHHHHHHHHHHHHHHHHHHHH-